Protein AF-W0B9C9-F1 (afdb_monomer_lite)

Structure (mmCIF, N/CA/C/O backbone):
data_AF-W0B9C9-F1
#
_entry.id   AF-W0B9C9-F1
#
loop_
_atom_site.group_PDB
_atom_site.id
_atom_site.type_symbol
_atom_site.label_atom_id
_atom_site.label_alt_id
_atom_site.label_comp_id
_atom_site.label_asym_id
_atom_site.label_entity_id
_atom_site.label_seq_id
_atom_site.pdbx_PDB_ins_code
_atom_site.Cartn_x
_atom_site.Cartn_y
_atom_site.Cartn_z
_atom_site.occupancy
_atom_site.B_iso_or_equiv
_atom_site.auth_seq_id
_atom_site.auth_comp_id
_atom_site.auth_asym_id
_atom_site.auth_atom_id
_atom_site.pdbx_PDB_model_num
ATOM 1 N N . MET A 1 1 ? -3.852 6.215 0.173 1.00 87.94 1 MET A N 1
ATOM 2 C CA . MET A 1 1 ? -3.384 4.865 -0.231 1.00 87.94 1 MET A CA 1
ATOM 3 C C . MET A 1 1 ? -3.583 4.586 -1.715 1.00 87.94 1 MET A C 1
ATOM 5 O O . MET A 1 1 ? -2.590 4.329 -2.370 1.00 87.94 1 MET A O 1
ATOM 9 N N . ILE A 1 2 ? -4.804 4.666 -2.270 1.00 93.25 2 ILE A N 1
ATOM 10 C CA . ILE A 1 2 ? -5.014 4.475 -3.726 1.00 93.25 2 ILE A CA 1
ATOM 11 C C . ILE A 1 2 ? -4.211 5.489 -4.558 1.00 93.25 2 ILE A C 1
ATOM 13 O O . ILE A 1 2 ? -3.627 5.101 -5.560 1.00 93.25 2 ILE A O 1
ATOM 17 N N . SER A 1 3 ? -4.104 6.747 -4.111 1.00 89.75 3 SER A N 1
ATOM 18 C CA . SER A 1 3 ? -3.219 7.737 -4.751 1.00 89.75 3 SER A CA 1
ATOM 19 C C . SER A 1 3 ? -1.762 7.263 -4.791 1.00 89.75 3 SER A C 1
ATOM 21 O O . SER A 1 3 ? -1.200 7.164 -5.867 1.00 89.75 3 SER A O 1
ATOM 23 N N . ASN A 1 4 ? -1.190 6.842 -3.656 1.00 90.12 4 ASN A N 1
ATOM 24 C CA . ASN A 1 4 ? 0.189 6.336 -3.601 1.00 90.12 4 ASN A CA 1
ATOM 25 C C . ASN A 1 4 ? 0.410 5.132 -4.535 1.00 90.12 4 ASN A C 1
ATOM 27 O O . ASN A 1 4 ? 1.468 4.999 -5.140 1.00 90.12 4 ASN A O 1
ATOM 31 N N . ALA A 1 5 ? -0.590 4.254 -4.647 1.00 94.31 5 ALA A N 1
ATOM 32 C CA . ALA A 1 5 ? -0.566 3.142 -5.589 1.00 94.31 5 ALA A CA 1
ATOM 33 C C . ALA A 1 5 ? -0.585 3.636 -7.050 1.00 94.31 5 ALA A C 1
ATOM 35 O O . ALA A 1 5 ? 0.159 3.113 -7.871 1.00 94.31 5 ALA A O 1
ATOM 36 N N . SER A 1 6 ? -1.371 4.670 -7.370 1.00 94.38 6 SER A N 1
ATOM 37 C CA . SER A 1 6 ? -1.353 5.341 -8.680 1.00 94.38 6 SER A CA 1
ATOM 38 C C . SER A 1 6 ? 0.026 5.919 -8.996 1.00 94.38 6 SER A C 1
ATOM 40 O O . SER A 1 6 ? 0.589 5.602 -10.040 1.00 94.38 6 SER A O 1
ATOM 42 N N . ASP A 1 7 ? 0.607 6.674 -8.063 1.00 91.62 7 ASP A N 1
ATOM 43 C CA . ASP A 1 7 ? 1.925 7.298 -8.229 1.00 91.62 7 ASP A CA 1
ATOM 44 C C . ASP A 1 7 ? 3.021 6.243 -8.460 1.00 91.62 7 ASP A C 1
ATOM 46 O O . ASP A 1 7 ? 3.925 6.427 -9.279 1.00 91.62 7 ASP A O 1
ATOM 50 N N . ALA A 1 8 ? 2.925 5.092 -7.783 1.00 95.25 8 ALA A N 1
ATOM 51 C CA . ALA A 1 8 ? 3.839 3.970 -7.975 1.00 95.25 8 ALA A CA 1
ATOM 52 C C . ALA A 1 8 ? 3.727 3.339 -9.376 1.00 95.25 8 ALA A C 1
ATOM 54 O O . ALA A 1 8 ? 4.743 2.918 -9.940 1.00 95.25 8 ALA A O 1
ATOM 55 N N . LEU A 1 9 ? 2.518 3.266 -9.941 1.00 97.81 9 LEU A N 1
ATOM 56 C CA . LEU A 1 9 ? 2.284 2.784 -11.306 1.00 97.81 9 LEU A CA 1
ATOM 57 C C . LEU A 1 9 ? 2.792 3.795 -12.342 1.00 97.81 9 LEU A C 1
ATOM 59 O O . LEU A 1 9 ? 3.449 3.397 -13.303 1.00 97.81 9 LEU A O 1
ATOM 63 N N . ASP A 1 10 ? 2.569 5.092 -12.120 1.00 96.06 10 ASP A N 1
ATOM 64 C CA . ASP A 1 10 ? 3.073 6.159 -12.990 1.00 96.06 10 ASP A CA 1
ATOM 65 C C . ASP A 1 10 ? 4.606 6.208 -13.002 1.00 96.06 10 ASP A C 1
ATOM 67 O O . ASP A 1 10 ? 5.214 6.251 -14.075 1.00 96.06 10 ASP A O 1
ATOM 71 N N . LYS A 1 11 ? 5.249 6.101 -11.831 1.00 95.25 11 LYS A N 1
ATOM 72 C CA . LYS A 1 11 ? 6.715 6.034 -11.717 1.00 95.25 11 LYS A CA 1
ATOM 73 C C . LYS A 1 11 ? 7.284 4.824 -12.457 1.00 95.25 11 LYS A C 1
ATOM 75 O O . LYS A 1 11 ? 8.272 4.967 -13.175 1.00 95.25 11 LYS A O 1
ATOM 80 N N . LEU A 1 12 ? 6.655 3.652 -12.331 1.00 97.75 12 LEU A N 1
ATOM 81 C CA . LEU A 1 12 ? 7.058 2.468 -13.093 1.00 97.75 12 LEU A CA 1
ATOM 82 C C . LEU A 1 12 ? 6.914 2.699 -14.596 1.00 97.75 12 LEU A C 1
ATOM 84 O O . LEU A 1 12 ? 7.864 2.470 -15.339 1.00 97.75 12 LEU A O 1
ATOM 88 N N . ARG A 1 13 ? 5.745 3.172 -15.043 1.00 97.62 13 ARG A N 1
ATOM 89 C CA . ARG A 1 13 ? 5.475 3.425 -16.461 1.00 97.62 13 ARG A CA 1
ATOM 90 C C . ARG A 1 13 ? 6.483 4.402 -17.060 1.00 97.62 13 ARG A C 1
ATOM 92 O O . ARG A 1 13 ? 6.902 4.188 -18.192 1.00 97.62 13 ARG A O 1
ATOM 99 N N . PHE A 1 14 ? 6.864 5.445 -16.323 1.00 97.19 14 PHE A N 1
ATOM 100 C CA . PHE A 1 14 ? 7.866 6.415 -16.762 1.00 97.19 14 PHE A CA 1
ATOM 101 C C . PHE A 1 14 ? 9.256 5.785 -16.903 1.00 97.19 14 PHE A C 1
ATOM 103 O O . PHE A 1 14 ? 9.872 5.905 -17.958 1.00 97.19 14 PHE A O 1
ATOM 110 N N . LEU A 1 15 ? 9.738 5.072 -15.879 1.00 95.62 15 LEU A N 1
ATOM 111 C CA . LEU A 1 15 ? 11.048 4.409 -15.924 1.00 95.62 15 LEU A CA 1
ATOM 112 C C . LEU A 1 15 ? 11.109 3.335 -17.019 1.00 95.62 15 LEU A C 1
ATOM 114 O O . LEU A 1 15 ? 12.129 3.185 -17.691 1.00 95.62 15 LEU A O 1
ATOM 118 N N . ALA A 1 16 ? 9.992 2.652 -17.265 1.00 96.69 16 ALA A N 1
ATOM 119 C CA . ALA A 1 16 ? 9.895 1.632 -18.296 1.00 96.69 16 ALA A CA 1
ATOM 120 C C . ALA A 1 16 ? 9.930 2.177 -19.737 1.00 96.69 16 ALA A C 1
ATOM 122 O O . ALA A 1 16 ? 10.041 1.391 -20.678 1.00 96.69 16 ALA A O 1
ATOM 123 N N . LEU A 1 17 ? 9.867 3.504 -19.930 1.00 96.25 17 LEU A N 1
ATOM 124 C CA . LEU A 1 17 ? 10.158 4.131 -21.226 1.00 96.25 17 LEU A CA 1
ATOM 125 C C . L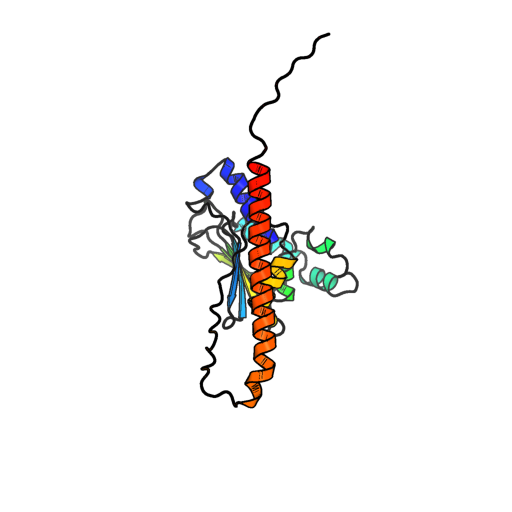EU A 1 17 ? 11.633 3.965 -21.612 1.00 96.25 17 LEU A C 1
ATOM 127 O O . LEU A 1 17 ? 11.939 3.864 -22.797 1.00 96.25 17 LEU A O 1
ATOM 131 N N . ALA A 1 18 ? 12.529 3.942 -20.620 1.00 96.56 18 ALA A N 1
ATOM 132 C CA . ALA A 1 18 ? 13.958 3.718 -20.812 1.00 96.56 18 ALA A CA 1
ATOM 133 C C . ALA A 1 18 ? 14.332 2.233 -20.677 1.00 96.56 18 ALA A C 1
ATOM 135 O O . ALA A 1 18 ? 15.183 1.753 -21.420 1.00 96.56 18 ALA A O 1
ATOM 136 N N . ASP A 1 19 ? 13.680 1.506 -19.765 1.00 96.56 19 ASP A N 1
ATOM 137 C CA . ASP A 1 19 ? 13.918 0.078 -19.540 1.00 96.56 19 ASP A CA 1
ATOM 138 C C . ASP A 1 19 ? 12.607 -0.715 -19.433 1.00 96.56 19 ASP A C 1
ATOM 140 O O . ASP A 1 19 ? 12.028 -0.895 -18.358 1.00 96.56 19 ASP A O 1
ATOM 144 N N . SER A 1 20 ? 12.143 -1.242 -20.568 1.00 96.44 20 SER A N 1
ATOM 145 C CA . SER A 1 20 ? 10.933 -2.073 -20.614 1.00 96.44 20 SER A CA 1
ATOM 146 C C . SER A 1 20 ? 11.033 -3.371 -19.794 1.00 96.44 20 SER A C 1
ATOM 148 O O . SER A 1 20 ? 9.998 -3.953 -19.456 1.00 96.44 20 SER A O 1
ATOM 150 N N . GLY A 1 21 ? 12.248 -3.806 -19.425 1.00 96.94 21 GLY A N 1
ATOM 151 C CA . GLY A 1 21 ? 12.488 -4.979 -18.585 1.00 96.94 21 GLY A CA 1
ATOM 152 C C . GLY A 1 21 ? 11.868 -4.855 -17.192 1.00 96.94 21 GLY A C 1
ATOM 153 O O . GLY A 1 21 ? 11.469 -5.862 -16.608 1.00 96.94 21 GLY A O 1
ATOM 154 N N . LEU A 1 22 ? 11.658 -3.626 -16.708 1.00 97.19 22 LEU A N 1
ATOM 155 C CA . LEU A 1 22 ? 11.009 -3.343 -15.423 1.00 97.19 22 LEU A CA 1
ATOM 156 C C . LEU A 1 22 ? 9.549 -3.820 -15.345 1.00 97.19 22 LEU A C 1
ATOM 158 O O . LEU A 1 22 ? 9.015 -3.987 -14.248 1.00 97.19 22 LEU A O 1
ATOM 162 N N . TYR A 1 23 ? 8.889 -4.077 -16.480 1.00 97.38 23 TYR A N 1
ATOM 163 C CA . TYR A 1 23 ? 7.567 -4.707 -16.470 1.00 97.38 23 TYR A CA 1
ATOM 164 C C . TYR A 1 23 ? 7.610 -6.182 -16.073 1.00 97.38 23 TYR A C 1
ATOM 166 O O . TYR A 1 23 ? 6.568 -6.721 -15.721 1.00 97.38 23 TYR A O 1
ATOM 174 N N . GLU A 1 24 ? 8.758 -6.861 -16.130 1.00 95.75 24 GLU A N 1
ATOM 175 C CA . GLU A 1 24 ? 8.895 -8.268 -15.721 1.00 95.75 24 GLU A CA 1
ATOM 176 C C . GLU A 1 24 ? 7.801 -9.194 -16.312 1.00 95.75 24 GLU A C 1
ATOM 178 O O . GLU A 1 24 ? 7.292 -10.098 -15.652 1.00 95.75 24 GLU A O 1
ATOM 183 N N . GLY A 1 25 ? 7.376 -8.926 -17.553 1.00 94.06 25 GLY A N 1
ATOM 184 C CA . GLY A 1 25 ? 6.320 -9.678 -18.244 1.00 94.06 25 GLY A CA 1
ATOM 185 C C . GLY A 1 25 ? 4.871 -9.352 -17.843 1.00 94.06 25 GLY A C 1
ATOM 186 O O . GLY A 1 25 ? 3.951 -9.908 -18.438 1.00 94.06 25 GLY A O 1
ATOM 187 N N . ASP A 1 26 ? 4.637 -8.443 -16.893 1.00 95.56 26 ASP A N 1
ATOM 188 C CA . ASP A 1 26 ? 3.305 -7.973 -16.492 1.00 95.56 26 ASP A CA 1
ATOM 189 C C . ASP A 1 26 ? 3.168 -6.467 -16.750 1.00 95.56 26 ASP A C 1
ATOM 191 O O . ASP A 1 26 ? 3.553 -5.649 -15.920 1.00 95.56 26 ASP A O 1
ATOM 195 N N . SER A 1 27 ? 2.616 -6.089 -17.902 1.00 95.00 27 SER A N 1
ATOM 196 C CA . SER A 1 27 ? 2.336 -4.692 -18.269 1.00 95.00 27 SER A CA 1
ATOM 197 C C . SER A 1 27 ? 0.902 -4.242 -17.947 1.00 95.00 27 SER A C 1
ATOM 199 O O . SER A 1 27 ? 0.561 -3.081 -18.179 1.00 95.00 27 SER A O 1
ATOM 201 N N . ASP A 1 28 ? 0.065 -5.123 -17.382 1.00 96.56 28 ASP A N 1
ATOM 202 C CA . ASP A 1 28 ? -1.319 -4.824 -16.985 1.00 96.56 28 ASP A CA 1
ATOM 203 C C . ASP A 1 28 ? -1.340 -4.133 -15.613 1.00 96.56 28 ASP A C 1
ATOM 205 O O . ASP A 1 28 ? -1.676 -4.716 -14.575 1.00 96.56 28 ASP A O 1
ATOM 209 N N . LEU A 1 29 ? -0.900 -2.873 -15.612 1.00 97.94 29 LEU A N 1
ATOM 210 C CA . LEU A 1 29 ? -0.801 -2.024 -14.429 1.00 97.94 29 LEU A CA 1
ATOM 211 C C . LEU A 1 29 ? -2.176 -1.751 -13.811 1.00 97.94 29 LEU A C 1
ATOM 213 O O . LEU A 1 29 ? -3.094 -1.276 -14.481 1.00 97.94 29 LEU A O 1
ATOM 217 N N . LYS A 1 30 ? -2.314 -2.036 -12.514 1.00 98.19 30 LYS A N 1
ATOM 218 C CA . LYS A 1 30 ? -3.578 -1.922 -11.781 1.00 98.19 30 LYS A CA 1
ATOM 219 C C . LYS A 1 30 ? -3.386 -1.816 -10.277 1.00 98.19 30 LYS A C 1
ATOM 221 O O . LYS A 1 30 ? -2.372 -2.216 -9.708 1.00 98.19 30 LYS A O 1
ATOM 226 N N . ILE A 1 31 ? -4.447 -1.359 -9.626 1.00 98.38 31 ILE A N 1
ATOM 227 C CA . ILE A 1 31 ? -4.588 -1.325 -8.175 1.00 98.38 31 ILE A CA 1
ATOM 228 C C . ILE A 1 31 ? -5.663 -2.342 -7.800 1.00 98.38 31 ILE A C 1
ATOM 230 O O . ILE A 1 31 ? -6.782 -2.293 -8.299 1.00 98.38 31 ILE A O 1
ATOM 234 N N . THR A 1 32 ? -5.348 -3.276 -6.916 1.00 98.12 32 THR A N 1
ATOM 235 C CA . THR A 1 32 ? -6.283 -4.284 -6.412 1.00 98.12 32 THR A CA 1
ATOM 236 C C . THR A 1 32 ? -6.631 -3.978 -4.963 1.00 98.12 32 THR A C 1
ATOM 238 O O . THR A 1 32 ? -5.740 -3.805 -4.136 1.00 98.12 32 THR A O 1
ATOM 241 N N . VAL A 1 33 ? -7.923 -3.929 -4.643 1.00 97.69 33 VAL A N 1
ATOM 242 C CA . VAL A 1 33 ? -8.423 -3.759 -3.275 1.00 97.69 33 VAL A CA 1
ATOM 243 C C . VAL A 1 33 ? -9.221 -4.992 -2.866 1.00 97.69 33 VAL A C 1
ATOM 245 O O . VAL A 1 33 ? -10.159 -5.421 -3.544 1.00 97.69 33 VAL A O 1
ATOM 248 N N . GLU A 1 34 ? -8.849 -5.564 -1.730 1.00 96.31 34 GLU A N 1
ATOM 249 C CA . GLU A 1 34 ? -9.462 -6.751 -1.148 1.00 96.31 34 GLU A CA 1
ATOM 250 C C . GLU A 1 34 ? -9.740 -6.535 0.336 1.00 96.31 34 GLU A C 1
ATOM 252 O O . GLU A 1 34 ? -9.126 -5.692 0.983 1.00 96.31 34 GLU A O 1
ATOM 257 N N . PHE A 1 35 ? -10.656 -7.320 0.891 1.00 96.50 35 PHE A N 1
ATOM 258 C CA . PHE A 1 35 ? -10.874 -7.373 2.330 1.00 96.50 35 PHE A CA 1
ATOM 259 C C . PHE A 1 35 ? -11.102 -8.815 2.777 1.00 96.50 35 PHE A C 1
ATOM 261 O O . PHE A 1 35 ? -11.585 -9.655 2.011 1.00 96.50 35 PHE A O 1
ATOM 268 N N . ASN A 1 36 ? -10.767 -9.104 4.030 1.00 95.75 36 ASN A N 1
ATOM 269 C CA . ASN A 1 36 ? -10.951 -10.404 4.650 1.00 95.75 36 ASN A CA 1
ATOM 270 C C . ASN A 1 36 ? -11.646 -10.236 6.000 1.00 95.75 36 ASN A C 1
ATOM 272 O O . ASN A 1 36 ? -11.048 -9.769 6.963 1.00 95.75 36 ASN A O 1
ATOM 276 N N . GLN A 1 37 ? -12.901 -10.678 6.079 1.00 94.44 37 GLN A N 1
ATOM 277 C CA . GLN A 1 37 ? -13.696 -10.591 7.307 1.00 94.44 37 GLN A CA 1
ATOM 278 C C . GLN A 1 37 ? -13.130 -11.431 8.457 1.00 94.44 37 GLN A C 1
ATOM 280 O O . GLN A 1 37 ? -13.226 -11.030 9.608 1.00 94.44 37 GLN A O 1
ATOM 285 N N . LYS A 1 38 ? -12.521 -12.588 8.165 1.00 94.38 38 LYS A N 1
ATOM 286 C CA . LYS A 1 38 ? -11.973 -13.471 9.206 1.00 94.38 38 LYS A CA 1
ATOM 287 C C . LYS A 1 38 ? -10.702 -12.903 9.820 1.00 94.38 38 LYS A C 1
ATOM 289 O O . LYS A 1 38 ? -10.520 -12.989 11.025 1.00 94.38 38 LYS A O 1
ATOM 294 N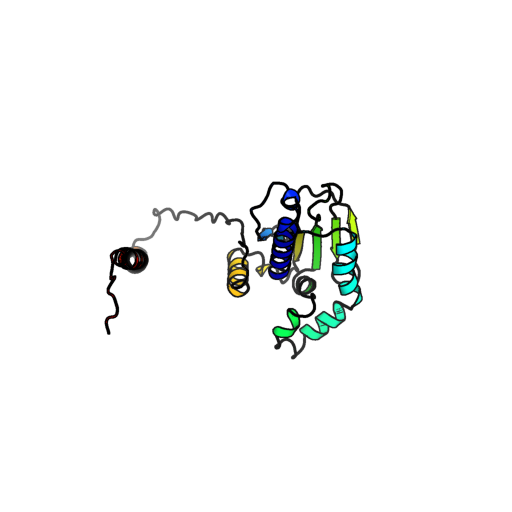 N . LEU A 1 39 ? -9.830 -12.358 8.975 1.00 96.56 39 LEU A N 1
ATOM 295 C CA . LEU A 1 39 ? -8.572 -11.748 9.406 1.00 96.56 39 LEU A CA 1
ATOM 296 C C . LEU A 1 39 ? -8.743 -10.283 9.823 1.00 96.56 39 LEU A C 1
ATOM 298 O O . LEU A 1 39 ? -7.798 -9.700 10.333 1.00 96.56 39 LEU A O 1
ATOM 302 N N . LYS A 1 40 ? -9.930 -9.702 9.606 1.00 97.56 40 LYS A N 1
ATOM 303 C CA . LYS A 1 40 ? -10.236 -8.282 9.823 1.00 97.56 40 LYS A CA 1
ATOM 304 C C . LYS A 1 40 ? -9.269 -7.354 9.094 1.00 97.56 40 LYS A C 1
ATOM 306 O O . LYS A 1 40 ? -8.803 -6.359 9.640 1.00 97.56 40 LYS A O 1
ATOM 311 N N . THR A 1 41 ? -8.962 -7.695 7.844 1.00 98.00 41 THR A N 1
ATOM 312 C CA . THR A 1 41 ? -8.004 -6.934 7.044 1.00 98.00 41 THR A CA 1
ATOM 313 C C . THR A 1 41 ? -8.615 -6.308 5.807 1.00 98.00 41 THR A C 1
ATOM 315 O O . THR A 1 41 ? -9.506 -6.876 5.173 1.00 98.00 41 THR A O 1
ATOM 318 N N . ILE A 1 42 ? -8.068 -5.158 5.425 1.00 97.81 42 ILE A N 1
ATOM 319 C CA . ILE A 1 42 ? -8.175 -4.604 4.074 1.00 97.81 42 ILE A CA 1
ATOM 320 C C . ILE A 1 42 ? -6.787 -4.630 3.457 1.00 97.81 42 ILE A C 1
ATOM 322 O O . ILE A 1 42 ? -5.800 -4.293 4.104 1.00 97.81 42 ILE A O 1
ATOM 326 N N . THR A 1 43 ? -6.699 -5.038 2.201 1.00 97.94 43 THR A N 1
ATOM 327 C CA . THR A 1 43 ? -5.442 -5.134 1.470 1.00 97.94 43 THR A CA 1
ATOM 328 C C . THR A 1 43 ? -5.536 -4.330 0.186 1.00 97.94 43 THR A C 1
ATOM 330 O O . THR A 1 43 ? -6.423 -4.562 -0.632 1.00 97.94 43 THR A O 1
ATOM 333 N N . ILE A 1 44 ? -4.607 -3.397 0.007 1.00 97.75 44 ILE A N 1
ATOM 334 C CA . ILE A 1 44 ? -4.423 -2.625 -1.220 1.00 97.75 44 ILE A CA 1
ATOM 335 C C . ILE A 1 44 ? -3.114 -3.099 -1.839 1.00 97.75 44 ILE A C 1
ATOM 337 O O . ILE A 1 44 ? -2.084 -3.088 -1.175 1.00 97.75 44 ILE A O 1
ATOM 341 N N . THR A 1 45 ? -3.153 -3.571 -3.079 1.00 98.44 45 THR A N 1
ATOM 342 C CA . THR A 1 45 ? -1.975 -4.060 -3.803 1.00 98.44 45 THR A CA 1
ATOM 343 C C . THR A 1 45 ? -1.860 -3.357 -5.144 1.00 98.44 45 THR A C 1
ATOM 345 O O . THR A 1 45 ? -2.809 -3.379 -5.920 1.00 98.44 45 THR A O 1
ATOM 348 N N . ASP A 1 46 ? -0.704 -2.784 -5.440 1.00 98.44 46 ASP A N 1
ATOM 349 C CA . ASP A 1 46 ? -0.326 -2.333 -6.777 1.00 98.44 46 ASP A CA 1
ATOM 350 C C . ASP A 1 46 ? 0.777 -3.229 -7.350 1.00 98.44 46 ASP A C 1
ATOM 352 O O . ASP A 1 46 ? 1.553 -3.841 -6.613 1.00 98.44 46 ASP A O 1
ATOM 356 N N . ASN A 1 47 ? 0.844 -3.311 -8.676 1.00 98.50 47 ASN A N 1
ATOM 357 C CA . ASN A 1 47 ? 1.978 -3.875 -9.413 1.00 98.50 47 ASN A CA 1
ATOM 358 C C . ASN A 1 47 ? 2.859 -2.756 -10.004 1.00 98.50 47 ASN A C 1
ATOM 360 O O . ASN A 1 47 ? 3.330 -2.854 -11.140 1.00 98.50 47 ASN A O 1
ATOM 364 N N . GLY A 1 48 ? 3.045 -1.670 -9.246 1.00 98.19 48 GLY A N 1
ATOM 365 C CA . GLY A 1 48 ? 3.874 -0.528 -9.614 1.00 98.19 48 GLY A CA 1
ATOM 366 C C . GLY A 1 48 ? 5.356 -0.753 -9.338 1.00 98.19 48 GLY A C 1
ATOM 367 O O . GLY A 1 48 ? 5.845 -1.884 -9.304 1.00 98.19 48 GLY A O 1
ATOM 368 N N . ILE A 1 49 ? 6.082 0.350 -9.157 1.00 98.06 49 ILE A N 1
ATOM 369 C CA . ILE A 1 49 ? 7.544 0.343 -9.021 1.00 98.06 49 ILE A CA 1
ATOM 370 C C . ILE A 1 49 ? 8.032 -0.371 -7.757 1.00 98.06 49 ILE A C 1
ATOM 372 O O . ILE A 1 49 ? 9.133 -0.904 -7.774 1.00 98.06 49 ILE A O 1
ATOM 376 N N . GLY A 1 50 ? 7.227 -0.418 -6.690 1.00 97.62 50 GLY A N 1
ATOM 377 C CA . GLY A 1 50 ? 7.623 -0.985 -5.398 1.00 97.62 50 GLY A CA 1
ATOM 378 C C . GLY A 1 50 ? 8.686 -0.160 -4.661 1.00 97.62 50 GLY A C 1
ATOM 379 O O . GLY A 1 50 ? 8.982 0.973 -5.037 1.00 97.62 50 GLY A O 1
ATOM 380 N N . LEU A 1 51 ? 9.237 -0.733 -3.593 1.00 96.62 51 LEU A N 1
ATOM 381 C CA . LEU A 1 51 ? 10.260 -0.126 -2.739 1.00 96.62 51 LEU A CA 1
ATOM 382 C C . LEU A 1 51 ? 11.427 -1.096 -2.546 1.00 96.62 51 LEU A C 1
ATOM 384 O O . LEU A 1 51 ? 11.204 -2.298 -2.363 1.00 96.62 51 LEU A O 1
ATOM 388 N N . SER A 1 52 ? 12.656 -0.576 -2.567 1.00 96.69 52 SER A N 1
ATOM 389 C CA . SER A 1 52 ? 13.804 -1.272 -1.976 1.00 96.69 52 SER A CA 1
ATOM 390 C C . SER A 1 52 ? 13.767 -1.161 -0.447 1.00 96.69 52 SER A C 1
ATOM 392 O O . SER A 1 52 ? 12.924 -0.461 0.126 1.00 96.69 52 SER A O 1
ATOM 394 N N . ARG A 1 53 ? 14.695 -1.836 0.237 1.00 95.44 53 ARG A N 1
ATOM 395 C CA . ARG A 1 53 ? 14.841 -1.721 1.693 1.00 95.44 53 ARG A CA 1
ATOM 396 C C . ARG A 1 53 ? 15.166 -0.289 2.117 1.00 95.44 53 ARG A C 1
ATOM 398 O O . ARG A 1 53 ? 14.570 0.215 3.064 1.00 95.44 53 ARG A O 1
ATOM 405 N N . GLU A 1 54 ? 16.073 0.360 1.402 1.00 93.38 54 GLU A N 1
ATOM 406 C CA . GLU A 1 54 ? 16.531 1.727 1.654 1.00 93.38 54 GLU A CA 1
ATOM 407 C C . GLU A 1 54 ? 15.382 2.711 1.435 1.00 93.38 54 GLU A C 1
ATOM 409 O O . GLU A 1 54 ? 15.070 3.488 2.334 1.00 93.38 54 GLU A O 1
ATOM 414 N N . GLU A 1 55 ? 14.675 2.596 0.303 1.00 91.69 55 GLU A N 1
ATOM 415 C CA . GLU A 1 55 ? 13.499 3.424 0.015 1.00 91.69 55 GLU A CA 1
ATOM 416 C C . GLU A 1 55 ? 12.393 3.216 1.061 1.00 91.69 55 GLU A C 1
ATOM 418 O O . GLU A 1 55 ? 11.697 4.162 1.418 1.00 91.69 55 GLU A O 1
ATOM 423 N N . ALA A 1 56 ? 12.206 1.997 1.577 1.00 91.44 56 ALA A N 1
ATOM 424 C CA . ALA A 1 56 ? 11.233 1.736 2.634 1.00 91.44 56 ALA A CA 1
ATOM 425 C C . ALA A 1 56 ? 11.646 2.374 3.972 1.00 91.44 56 ALA A C 1
ATOM 427 O O . ALA A 1 56 ? 10.807 2.974 4.640 1.00 91.44 56 ALA A O 1
ATOM 428 N N . ILE A 1 57 ? 12.924 2.293 4.356 1.00 87.88 57 ILE A N 1
ATOM 429 C CA . ILE A 1 57 ? 13.443 2.942 5.571 1.00 87.88 57 ILE A CA 1
ATOM 430 C C . ILE A 1 57 ? 13.310 4.463 5.466 1.00 87.88 57 ILE A C 1
ATOM 432 O O . ILE A 1 57 ? 12.855 5.103 6.411 1.00 87.88 57 ILE A O 1
ATOM 436 N N . GLU A 1 58 ? 13.671 5.038 4.323 1.00 84.50 58 GLU A N 1
ATOM 437 C CA . GLU A 1 58 ? 13.616 6.479 4.097 1.00 84.50 58 GLU A CA 1
ATOM 438 C C . GLU A 1 58 ? 12.169 6.985 4.063 1.00 84.50 58 GLU A C 1
ATOM 440 O O . GLU A 1 58 ? 11.809 7.879 4.832 1.00 84.50 58 GLU A O 1
ATOM 445 N N . ASN A 1 59 ? 11.317 6.369 3.239 1.00 83.12 59 ASN A N 1
ATOM 446 C CA . ASN A 1 59 ? 9.963 6.862 2.990 1.00 83.12 59 ASN A CA 1
ATOM 447 C C . ASN A 1 59 ? 8.989 6.523 4.122 1.00 83.12 59 ASN A C 1
ATOM 449 O O . ASN A 1 59 ? 8.127 7.334 4.449 1.00 83.12 59 ASN A O 1
ATOM 453 N N . LEU A 1 60 ? 9.096 5.331 4.721 1.00 83.50 60 LEU A N 1
ATOM 454 C CA . LEU A 1 60 ? 8.196 4.905 5.799 1.00 83.50 60 LEU A CA 1
ATOM 455 C C . LEU A 1 60 ? 8.769 5.243 7.181 1.00 83.50 60 LEU A C 1
ATOM 457 O O . LEU A 1 60 ? 8.010 5.521 8.104 1.00 83.50 60 LEU A O 1
ATOM 461 N N . GLY A 1 61 ? 10.095 5.252 7.346 1.00 73.25 61 GLY A N 1
ATOM 462 C CA . GLY A 1 61 ? 10.738 5.483 8.641 1.00 73.25 61 GLY A CA 1
ATOM 463 C C . GLY A 1 61 ? 10.926 6.954 9.016 1.00 73.25 61 GLY A C 1
ATOM 464 O O . GLY A 1 61 ? 10.782 7.299 10.189 1.00 73.25 61 GLY A O 1
ATOM 465 N N . THR A 1 62 ? 11.202 7.847 8.059 1.00 64.94 62 THR A N 1
ATOM 466 C CA . THR A 1 62 ? 11.361 9.290 8.348 1.00 64.94 62 THR A CA 1
ATOM 467 C C . THR A 1 62 ? 10.053 9.908 8.835 1.00 64.94 62 THR A C 1
ATOM 469 O O . THR A 1 62 ? 10.044 10.687 9.785 1.00 64.94 62 THR A O 1
ATOM 472 N N . ILE A 1 63 ? 8.933 9.490 8.247 1.00 60.31 63 ILE A N 1
ATOM 473 C CA . ILE A 1 63 ? 7.602 9.967 8.631 1.00 60.31 63 ILE A CA 1
ATOM 474 C C . ILE A 1 63 ? 7.183 9.391 10.003 1.00 60.31 63 ILE A C 1
ATOM 476 O O . ILE A 1 63 ? 6.517 10.077 10.774 1.00 60.31 63 ILE A O 1
ATOM 480 N N . ALA A 1 64 ? 7.645 8.184 10.374 1.00 56.22 64 ALA A N 1
ATOM 481 C CA . ALA A 1 64 ? 7.472 7.647 11.732 1.00 56.22 64 ALA A CA 1
ATOM 482 C C . ALA A 1 64 ? 8.165 8.529 12.785 1.00 56.22 64 ALA A C 1
ATOM 484 O O . ALA A 1 64 ? 7.616 8.766 13.863 1.00 56.22 64 ALA A O 1
ATOM 485 N N . LYS A 1 65 ? 9.362 9.039 12.453 1.00 55.44 65 LYS A N 1
ATOM 486 C CA . LYS A 1 65 ? 10.166 9.902 13.330 1.00 55.44 65 LYS A CA 1
ATOM 487 C C . LYS A 1 65 ? 9.596 11.312 13.478 1.00 55.44 65 LYS A C 1
ATOM 489 O O . LYS A 1 65 ? 9.749 11.891 14.547 1.00 55.44 65 LYS A O 1
ATOM 494 N N . SER A 1 66 ? 8.915 11.852 12.464 1.00 54.78 66 SER A N 1
ATOM 495 C CA . SER A 1 66 ? 8.280 13.179 12.534 1.00 54.78 66 SER A CA 1
ATOM 496 C C . SER A 1 66 ? 6.937 13.195 13.285 1.00 54.78 66 SER A C 1
ATOM 498 O O . SER A 1 66 ? 6.179 14.148 13.158 1.00 54.78 66 SER A O 1
ATOM 500 N N . GLY A 1 67 ? 6.628 12.151 14.065 1.00 54.09 67 GLY A N 1
ATOM 501 C CA . GLY A 1 67 ? 5.546 12.166 15.046 1.00 54.09 67 GLY A CA 1
ATOM 502 C C . GLY A 1 67 ? 4.157 11.887 14.470 1.00 54.09 67 GLY A C 1
ATOM 503 O O . GLY A 1 67 ? 3.307 12.772 14.415 1.00 54.09 67 GLY A O 1
ATOM 504 N N . THR A 1 68 ? 3.852 10.620 14.173 1.00 59.78 68 THR A N 1
ATOM 505 C CA . THR A 1 68 ? 2.476 10.147 13.895 1.00 59.78 68 THR A CA 1
ATOM 506 C C . THR A 1 68 ? 1.466 10.639 14.937 1.00 59.78 68 THR A C 1
ATOM 508 O O . THR A 1 68 ? 0.337 10.983 14.602 1.00 59.78 68 THR A O 1
ATOM 511 N N . LYS A 1 69 ? 1.876 10.709 16.208 1.00 59.72 69 LYS A N 1
ATOM 512 C CA . LYS A 1 69 ? 1.047 11.175 17.327 1.00 59.72 69 LYS A CA 1
ATOM 513 C C . LYS A 1 69 ? 0.734 12.675 17.259 1.00 59.72 69 LYS A C 1
ATOM 515 O O . LYS A 1 69 ? -0.391 13.066 17.555 1.00 59.72 69 LYS A O 1
ATOM 520 N N . GLU A 1 70 ? 1.703 13.493 16.858 1.00 60.34 70 GLU A N 1
ATOM 521 C CA . GLU A 1 70 ? 1.527 14.936 16.650 1.00 60.34 70 GLU A CA 1
ATOM 522 C C . GLU A 1 70 ? 0.650 15.198 15.418 1.00 60.34 70 GLU A C 1
ATOM 524 O O . GLU A 1 70 ? -0.281 15.994 15.454 1.00 60.34 70 GLU A O 1
ATOM 529 N N . PHE A 1 71 ? 0.831 14.422 14.352 1.00 62.31 71 PHE A N 1
ATOM 530 C CA . PHE A 1 71 ? -0.052 14.476 13.189 1.00 62.31 71 PHE A CA 1
ATOM 531 C C . PHE A 1 71 ? -1.503 14.070 13.510 1.00 62.31 71 PHE A C 1
ATOM 533 O O . PHE A 1 71 ? -2.444 14.770 13.132 1.00 62.31 71 PHE A O 1
ATOM 540 N N . LEU A 1 72 ? -1.708 12.959 14.229 1.00 62.62 72 LEU A N 1
ATOM 541 C CA . LEU A 1 72 ? -3.045 12.509 14.631 1.00 62.62 72 LEU A CA 1
ATOM 542 C C . LEU A 1 72 ? -3.740 13.533 15.538 1.00 62.62 72 LEU A C 1
ATOM 544 O O . LEU A 1 72 ? -4.940 13.757 15.370 1.00 62.62 72 LEU A O 1
ATOM 548 N N . SER A 1 73 ? -3.005 14.200 16.437 1.00 62.41 73 SER A N 1
ATOM 549 C CA . SER A 1 73 ? -3.577 15.241 17.300 1.00 62.41 73 SER A CA 1
ATOM 550 C C . SER A 1 73 ? -4.069 16.455 16.498 1.00 62.41 73 SER A C 1
ATOM 552 O O . SER A 1 73 ? -5.129 17.005 16.809 1.00 62.41 73 SER A O 1
ATOM 554 N N . HIS A 1 74 ? -3.378 16.816 15.409 1.00 58.91 74 HIS A N 1
ATOM 555 C CA . HIS A 1 74 ? -3.798 17.879 14.491 1.00 58.91 74 HIS A CA 1
ATOM 556 C C . HIS A 1 74 ? -5.047 17.531 13.666 1.00 58.91 74 HIS A C 1
ATOM 558 O O . HIS A 1 74 ? -5.802 18.436 13.303 1.00 58.91 74 HIS A O 1
ATOM 564 N N . ILE A 1 75 ? -5.300 16.244 13.403 1.00 58.59 75 ILE A N 1
ATOM 565 C CA . ILE A 1 75 ? -6.489 15.773 12.672 1.00 58.59 75 ILE A CA 1
ATOM 566 C C . ILE A 1 75 ? -7.708 15.615 13.588 1.00 58.59 75 ILE A C 1
ATOM 568 O O . ILE A 1 75 ? -8.833 15.795 13.135 1.00 58.59 75 ILE A O 1
ATOM 572 N N . SER A 1 76 ? -7.524 15.315 14.874 1.00 56.69 76 SER A N 1
ATOM 573 C CA . SER A 1 76 ? -8.636 15.114 15.817 1.00 56.69 76 SER A CA 1
ATOM 574 C C . SER A 1 76 ? -9.317 16.400 16.326 1.00 56.69 76 SER A C 1
ATOM 576 O O . SER A 1 76 ? -10.223 16.315 17.150 1.00 56.69 76 SER A O 1
ATOM 578 N N . GLY A 1 77 ? -8.905 17.589 15.864 1.00 57.78 77 GLY A N 1
ATOM 579 C CA . GLY A 1 77 ? -9.443 18.888 16.302 1.00 57.78 77 GLY A CA 1
ATOM 580 C C . GLY A 1 77 ? -10.349 19.598 15.283 1.00 57.78 77 GLY A C 1
ATOM 581 O O . GLY A 1 77 ? -10.577 19.121 14.173 1.00 57.78 77 GLY A O 1
ATOM 582 N N . GLU A 1 78 ? -10.816 20.809 15.619 1.00 53.31 78 GLU A N 1
ATOM 583 C CA . GLU A 1 78 ? -11.671 21.652 14.750 1.00 53.31 78 GLU A CA 1
ATOM 584 C C . GLU A 1 78 ? -11.050 21.986 13.372 1.00 53.31 78 GLU A C 1
ATOM 586 O O . GLU A 1 78 ? -11.763 22.374 12.444 1.00 53.31 78 GLU A O 1
ATOM 591 N N . LYS A 1 79 ? -9.734 21.775 13.213 1.00 48.03 79 LYS A N 1
ATOM 592 C CA . LYS A 1 79 ? -8.958 21.972 11.976 1.00 48.03 79 LYS A CA 1
ATOM 593 C C . LYS A 1 79 ? -9.071 20.830 10.953 1.00 48.03 79 LYS A C 1
ATOM 595 O O . LYS A 1 79 ? -8.556 20.968 9.849 1.00 48.03 79 LYS A O 1
ATOM 600 N N . ALA A 1 80 ? -9.797 19.746 11.246 1.00 51.62 80 ALA A N 1
ATOM 601 C CA . ALA A 1 80 ? -10.017 18.638 10.302 1.00 51.62 80 ALA A CA 1
ATOM 602 C C . ALA A 1 80 ? -10.809 19.025 9.031 1.00 51.62 80 ALA A C 1
ATOM 604 O O . ALA A 1 80 ? -10.970 18.212 8.119 1.00 51.62 80 ALA A O 1
ATOM 605 N N . LYS A 1 81 ? -11.349 20.251 8.975 1.00 51.94 81 LYS A N 1
ATOM 606 C CA . LYS A 1 81 ? -12.192 20.740 7.875 1.00 51.94 81 LYS A CA 1
ATOM 607 C C . LYS A 1 81 ? -11.407 21.103 6.610 1.00 51.94 81 LYS A C 1
ATOM 609 O O . LYS A 1 81 ? -11.994 21.080 5.529 1.00 51.94 81 LYS A O 1
ATOM 614 N N . ASP A 1 82 ? -10.099 21.336 6.707 1.00 47.59 82 ASP A N 1
ATOM 615 C CA . ASP A 1 82 ? -9.255 21.580 5.536 1.00 47.59 82 ASP A CA 1
ATOM 616 C C . ASP A 1 82 ? -8.728 20.266 4.949 1.00 47.59 82 ASP A C 1
ATOM 618 O O . ASP A 1 82 ? -7.595 19.840 5.165 1.00 47.59 82 ASP A O 1
ATOM 622 N N . SER A 1 83 ? -9.577 19.633 4.134 1.00 48.53 83 SER A N 1
ATOM 623 C CA . SER A 1 83 ? -9.260 18.433 3.336 1.00 48.53 83 SER A CA 1
ATOM 624 C C . SER A 1 83 ? -7.994 18.551 2.465 1.00 48.53 83 SER A C 1
ATOM 626 O O . SER A 1 83 ? -7.442 17.534 2.045 1.00 48.53 83 SER A O 1
ATOM 628 N N . HIS A 1 84 ? -7.509 19.773 2.222 1.00 44.09 84 HIS A N 1
ATOM 629 C CA . HIS A 1 84 ? -6.301 20.060 1.446 1.00 44.09 84 HIS A CA 1
ATOM 630 C C . HIS A 1 84 ? -4.989 19.725 2.173 1.00 44.09 84 HIS A C 1
ATOM 632 O O . HIS A 1 84 ? -3.982 19.474 1.511 1.00 44.09 84 HIS A O 1
ATOM 638 N N . LEU A 1 85 ? -4.984 19.654 3.510 1.00 40.81 85 LEU A N 1
ATOM 639 C CA . LEU A 1 85 ? -3.763 19.387 4.281 1.00 40.81 85 LEU A CA 1
ATOM 640 C C . LEU A 1 85 ? -3.311 17.918 4.221 1.00 40.81 85 LEU A C 1
ATOM 642 O O . LEU A 1 85 ? -2.168 17.625 4.530 1.00 40.81 85 LEU A O 1
ATOM 646 N N . ILE A 1 86 ? -4.154 16.974 3.795 1.00 48.59 86 ILE A N 1
ATOM 647 C CA . ILE A 1 86 ? -3.816 15.535 3.821 1.00 48.59 86 ILE A CA 1
ATOM 648 C C . ILE A 1 86 ? -3.012 15.106 2.575 1.00 48.59 86 ILE A C 1
ATOM 650 O O . ILE A 1 86 ? -2.257 14.134 2.625 1.00 48.59 86 ILE A O 1
ATOM 654 N N . GLY A 1 87 ? -3.144 15.836 1.461 1.00 45.16 87 GLY A N 1
ATOM 655 C CA . GLY A 1 87 ? -2.540 15.479 0.171 1.00 45.16 87 GLY A CA 1
ATOM 656 C C . GLY A 1 87 ? -1.116 15.993 -0.061 1.00 45.16 87 GLY A C 1
ATOM 657 O O . GLY A 1 87 ? -0.422 15.449 -0.913 1.00 45.16 87 GLY A O 1
ATOM 658 N N . GLN A 1 88 ? -0.663 17.011 0.680 1.00 42.19 88 GLN A N 1
ATOM 659 C CA . GLN A 1 88 ? 0.587 17.725 0.371 1.00 42.19 88 GLN A CA 1
ATOM 660 C C . GLN A 1 88 ? 1.830 17.222 1.124 1.00 42.19 88 GLN A C 1
ATOM 662 O O . GLN A 1 88 ? 2.941 17.480 0.674 1.00 42.19 88 GLN A O 1
ATOM 667 N N . PHE A 1 89 ? 1.683 16.480 2.227 1.00 45.97 89 PHE A N 1
ATOM 668 C CA . PHE A 1 89 ? 2.829 16.116 3.083 1.00 45.97 89 PHE A CA 1
ATOM 669 C C . PHE A 1 89 ? 3.343 14.678 2.908 1.00 45.97 89 PHE A C 1
ATOM 671 O O . PHE A 1 89 ? 4.125 14.212 3.728 1.00 45.97 89 PHE A O 1
ATOM 678 N N . GLY A 1 90 ? 2.869 13.906 1.922 1.00 49.09 90 GLY A N 1
ATOM 679 C CA . GLY A 1 90 ? 3.243 12.481 1.812 1.00 49.09 90 GLY A CA 1
ATOM 680 C C . GLY A 1 90 ? 2.740 11.594 2.974 1.00 49.09 90 GLY A C 1
ATOM 681 O O . GLY A 1 90 ? 2.955 10.386 2.983 1.00 49.09 90 GLY A O 1
ATOM 682 N N . VAL A 1 91 ? 1.987 12.167 3.921 1.00 55.72 91 VAL A N 1
ATOM 683 C CA . VAL A 1 91 ? 1.435 11.551 5.149 1.00 55.72 91 VAL A CA 1
ATOM 684 C C . VAL A 1 91 ? 0.191 10.685 4.933 1.00 55.72 91 VAL A C 1
ATOM 686 O O . VAL A 1 91 ? -0.325 10.083 5.876 1.00 55.72 91 VAL A O 1
ATOM 689 N N . GLY A 1 92 ? -0.286 10.546 3.692 1.00 65.94 92 GLY A N 1
ATOM 690 C CA . GLY A 1 92 ? -1.450 9.715 3.363 1.00 65.94 92 GLY A CA 1
ATOM 691 C C . GLY A 1 92 ? -1.306 8.247 3.790 1.00 65.94 92 GLY A C 1
ATOM 692 O O . GLY A 1 92 ? -2.315 7.560 3.953 1.00 65.94 92 GLY A O 1
ATOM 693 N N . PHE A 1 93 ? -0.079 7.768 4.014 1.00 74.75 93 PHE A N 1
ATOM 694 C CA . PHE A 1 93 ? 0.186 6.441 4.565 1.00 74.75 93 PHE A CA 1
ATOM 695 C C . PHE A 1 93 ? -0.268 6.303 6.030 1.00 74.75 93 PHE A C 1
ATOM 697 O O . PHE A 1 93 ? -0.932 5.324 6.353 1.00 74.75 93 PHE A O 1
ATOM 704 N N . TYR A 1 94 ? -0.030 7.297 6.896 1.00 74.31 94 TYR A N 1
ATOM 705 C CA . TYR A 1 94 ? -0.388 7.210 8.322 1.00 74.31 94 TYR A CA 1
ATOM 706 C C . TYR A 1 94 ? -1.873 7.403 8.612 1.00 74.31 94 TYR A C 1
ATOM 708 O O . TYR A 1 94 ? -2.345 6.971 9.661 1.00 74.31 94 TYR A O 1
ATOM 716 N N . SER A 1 95 ? -2.641 7.947 7.661 1.00 79.75 95 SER A N 1
ATOM 717 C CA . SER A 1 95 ? -4.110 7.926 7.745 1.00 79.75 95 SER A CA 1
ATOM 718 C C . SER A 1 95 ? -4.669 6.503 7.916 1.00 79.75 95 SER A C 1
ATOM 720 O O . SER A 1 95 ? -5.755 6.329 8.464 1.00 79.75 95 SER A O 1
ATOM 722 N N . ALA A 1 96 ? -3.898 5.477 7.534 1.00 87.75 96 ALA A N 1
ATOM 723 C CA . ALA A 1 96 ? -4.203 4.081 7.812 1.00 87.75 96 ALA A CA 1
ATOM 724 C C . ALA A 1 96 ? -4.383 3.785 9.312 1.00 87.75 96 ALA A C 1
ATOM 726 O O . ALA A 1 96 ? -5.286 3.033 9.666 1.00 87.75 96 ALA A O 1
ATOM 727 N N . PHE A 1 97 ? -3.593 4.405 10.196 1.00 86.94 97 PHE A N 1
ATOM 728 C CA . PHE A 1 97 ? -3.652 4.180 11.649 1.00 86.94 97 PHE A CA 1
ATOM 729 C C . PHE A 1 97 ? -4.863 4.829 12.328 1.00 86.94 97 PHE A C 1
ATOM 731 O O . PHE A 1 97 ? -5.140 4.563 13.499 1.00 86.94 97 PHE A O 1
ATOM 738 N N . ILE A 1 98 ? -5.636 5.643 11.599 1.00 86.75 98 ILE A N 1
ATOM 739 C CA . ILE A 1 98 ? -6.956 6.078 12.070 1.00 86.75 98 ILE A CA 1
ATOM 740 C C . ILE A 1 98 ? -7.858 4.846 12.203 1.00 86.75 98 ILE A C 1
ATOM 742 O O . ILE A 1 98 ? -8.481 4.666 13.247 1.00 86.75 98 ILE A O 1
ATOM 746 N N . VAL A 1 99 ? -7.832 3.956 11.205 1.00 91.75 99 VAL A N 1
ATOM 747 C CA . VAL A 1 99 ? -8.740 2.801 11.104 1.00 91.75 99 VAL A CA 1
ATOM 748 C C . VAL A 1 99 ? -8.097 1.447 11.430 1.00 91.75 99 VAL A C 1
ATOM 750 O O . VAL A 1 99 ? -8.805 0.457 11.599 1.00 91.75 99 VAL A O 1
ATOM 753 N N . ALA A 1 100 ? -6.767 1.376 11.507 1.00 94.12 100 ALA A N 1
ATOM 754 C CA . ALA A 1 100 ? -6.008 0.147 11.727 1.00 94.12 100 ALA A CA 1
ATOM 755 C C . ALA A 1 100 ? -5.142 0.216 12.993 1.00 94.12 100 ALA A C 1
ATOM 757 O O . ALA A 1 100 ? -4.552 1.255 13.280 1.00 94.12 100 ALA A O 1
ATOM 758 N N . ASP A 1 101 ? -5.033 -0.907 13.705 1.00 93.62 101 ASP A N 1
ATOM 759 C CA . ASP A 1 101 ? -4.131 -1.084 14.860 1.00 93.62 101 ASP A CA 1
ATOM 760 C C . ASP A 1 101 ? -2.739 -1.568 14.443 1.00 93.62 101 ASP A C 1
ATOM 762 O O . ASP A 1 101 ? -1.770 -1.471 15.194 1.00 93.62 101 ASP A O 1
ATOM 766 N N . LYS A 1 102 ? -2.632 -2.129 13.236 1.00 95.06 102 LYS A N 1
ATOM 767 C CA . LYS A 1 102 ? -1.364 -2.530 12.632 1.00 95.06 102 LYS A CA 1
ATOM 768 C C . LYS A 1 102 ? -1.420 -2.320 11.130 1.00 95.06 102 LYS A C 1
ATOM 770 O O . LYS A 1 102 ? -2.423 -2.634 10.483 1.00 95.06 102 LYS A O 1
ATOM 775 N N . VAL A 1 103 ? -0.317 -1.857 10.560 1.00 95.25 103 VAL A N 1
ATOM 776 C CA . VAL A 1 103 ? -0.112 -1.803 9.114 1.00 95.25 103 VAL A CA 1
ATOM 777 C C . VAL A 1 103 ? 1.079 -2.683 8.764 1.00 95.25 103 VAL A C 1
ATOM 779 O O . VAL A 1 103 ? 2.162 -2.511 9.315 1.00 95.25 103 VAL A O 1
ATOM 782 N N . THR A 1 104 ? 0.873 -3.617 7.838 1.00 97.56 104 THR A N 1
ATOM 783 C CA . THR A 1 104 ? 1.936 -4.448 7.256 1.00 97.56 104 THR A CA 1
ATOM 784 C C . THR A 1 104 ? 2.111 -4.046 5.795 1.00 97.56 104 THR A C 1
ATOM 786 O O . THR A 1 104 ? 1.154 -4.086 5.021 1.00 97.56 104 THR A O 1
ATOM 789 N N . VAL A 1 105 ? 3.322 -3.680 5.392 1.00 97.19 105 VAL A N 1
ATOM 790 C CA . VAL A 1 105 ? 3.691 -3.377 4.007 1.00 97.19 105 VAL A CA 1
ATOM 791 C C . VAL A 1 105 ? 4.622 -4.466 3.508 1.00 97.19 105 VAL A C 1
ATOM 793 O O . VAL A 1 105 ? 5.646 -4.737 4.117 1.00 97.19 105 VAL A O 1
ATOM 796 N N . LYS A 1 106 ? 4.284 -5.076 2.378 1.00 98.50 106 LYS A N 1
ATOM 797 C CA . LYS A 1 106 ? 5.146 -6.012 1.660 1.00 98.50 106 LYS A CA 1
ATOM 798 C C . LYS A 1 106 ? 5.451 -5.429 0.298 1.00 98.50 106 LYS A C 1
ATOM 800 O O . LYS A 1 106 ? 4.525 -5.200 -0.480 1.00 98.50 106 LYS A O 1
ATOM 805 N N . SER A 1 107 ? 6.713 -5.181 -0.010 1.00 98.50 107 SER A N 1
ATOM 806 C CA . SER A 1 107 ? 7.088 -4.538 -1.270 1.00 98.50 107 SER A CA 1
ATOM 807 C C . SER A 1 107 ? 8.296 -5.209 -1.896 1.00 98.50 107 SER A C 1
ATOM 809 O O . SER A 1 107 ? 9.126 -5.779 -1.198 1.00 98.50 107 SER A O 1
ATOM 811 N N . ARG A 1 108 ? 8.373 -5.170 -3.222 1.00 98.44 108 ARG A N 1
ATOM 812 C CA . ARG A 1 108 ? 9.596 -5.475 -3.963 1.00 98.44 108 ARG A CA 1
ATOM 813 C C . ARG A 1 108 ? 9.710 -4.475 -5.094 1.00 98.44 108 ARG A C 1
ATOM 815 O O . ARG A 1 108 ? 8.775 -4.343 -5.894 1.00 98.44 108 ARG A O 1
ATOM 822 N N . ARG A 1 109 ? 10.852 -3.800 -5.168 1.00 98.38 109 ARG A N 1
ATOM 823 C CA . ARG A 1 109 ? 11.150 -2.887 -6.263 1.00 98.38 109 ARG A CA 1
ATOM 824 C C . ARG A 1 109 ? 11.273 -3.637 -7.593 1.00 98.38 109 ARG A C 1
ATOM 826 O O . ARG A 1 109 ? 11.886 -4.700 -7.648 1.00 98.38 109 ARG A O 1
ATOM 833 N N . ALA A 1 110 ? 10.708 -3.082 -8.661 1.00 97.88 110 ALA A N 1
ATOM 834 C CA . ALA A 1 110 ? 10.906 -3.607 -10.009 1.00 97.88 110 ALA A CA 1
ATOM 835 C C . ALA A 1 110 ? 12.400 -3.621 -10.368 1.00 97.88 110 ALA A C 1
ATOM 837 O O . ALA A 1 110 ? 13.126 -2.678 -10.044 1.00 97.88 110 ALA A O 1
ATOM 838 N N . GLY A 1 111 ? 12.845 -4.691 -11.025 1.00 96.44 111 GLY A N 1
ATOM 839 C CA . GLY A 1 111 ? 14.256 -4.898 -11.366 1.00 96.44 111 GLY A CA 1
ATOM 840 C C . GLY A 1 111 ? 15.103 -5.534 -10.255 1.00 96.44 111 GLY A C 1
ATOM 841 O O . GLY A 1 111 ? 16.239 -5.909 -10.527 1.00 96.44 111 GLY A O 1
ATOM 842 N N . LEU A 1 112 ? 14.562 -5.711 -9.043 1.00 97.38 112 LEU A N 1
ATOM 843 C CA . LEU A 1 112 ? 15.197 -6.518 -7.995 1.00 97.38 112 LEU A CA 1
ATOM 844 C C . LEU A 1 112 ? 14.720 -7.974 -8.033 1.00 97.38 112 LEU A C 1
ATOM 846 O O . LEU A 1 112 ? 13.621 -8.292 -8.505 1.00 97.38 112 LEU A O 1
ATOM 850 N N . THR A 1 113 ? 15.540 -8.870 -7.494 1.00 97.31 113 THR A N 1
ATOM 851 C CA . THR A 1 113 ? 15.233 -10.303 -7.401 1.00 97.31 113 THR A CA 1
ATOM 852 C C . THR A 1 113 ? 14.089 -10.571 -6.420 1.00 97.31 113 THR A C 1
ATOM 854 O O . THR A 1 113 ? 13.769 -9.742 -5.564 1.00 97.31 113 THR A O 1
ATOM 857 N N . SER A 1 114 ? 13.417 -11.722 -6.536 1.00 96.56 114 SER A N 1
ATOM 858 C CA . SER A 1 114 ? 12.301 -12.057 -5.639 1.00 96.56 114 SER A CA 1
ATOM 859 C C . SER A 1 114 ? 12.713 -12.123 -4.172 1.00 96.56 114 SER A C 1
ATOM 861 O O . SER A 1 114 ? 11.884 -11.902 -3.293 1.00 96.56 114 SER A O 1
ATOM 863 N N . GLU A 1 115 ? 13.979 -12.412 -3.907 1.00 97.38 115 GLU A N 1
ATOM 864 C CA . GLU A 1 115 ? 14.578 -12.577 -2.589 1.00 97.38 115 GLU A CA 1
ATOM 865 C C . GLU A 1 115 ? 14.782 -11.228 -1.893 1.00 97.38 115 GLU A C 1
ATOM 867 O O . GLU A 1 115 ? 14.784 -11.173 -0.668 1.00 97.38 115 GLU A O 1
ATOM 872 N N . GLU A 1 116 ? 14.886 -10.139 -2.653 1.00 97.31 116 GLU A N 1
ATOM 873 C CA . GLU A 1 116 ? 15.087 -8.769 -2.160 1.00 97.31 116 GLU A CA 1
ATOM 874 C C . GLU A 1 116 ? 13.780 -8.059 -1.775 1.00 97.31 116 GLU A C 1
ATOM 876 O O . GLU A 1 116 ? 13.762 -6.856 -1.511 1.00 97.31 116 GLU A O 1
ATOM 881 N N . GLY A 1 117 ? 12.666 -8.791 -1.730 1.00 98.19 117 GLY A N 1
ATOM 882 C CA . GLY A 1 117 ? 11.431 -8.272 -1.162 1.00 98.19 117 GLY A CA 1
ATOM 883 C C . GLY A 1 117 ? 11.596 -7.899 0.315 1.00 98.19 117 GLY A C 1
ATOM 884 O O . GLY A 1 117 ? 12.416 -8.457 1.049 1.00 98.19 117 GLY A O 1
ATOM 885 N N . ILE A 1 118 ? 10.791 -6.940 0.761 1.00 98.19 118 ILE A N 1
ATOM 886 C CA . ILE A 1 118 ? 10.773 -6.458 2.140 1.00 98.19 118 ILE A CA 1
ATOM 887 C C . ILE A 1 118 ? 9.405 -6.652 2.771 1.00 98.19 118 ILE A C 1
ATOM 889 O O . ILE A 1 118 ? 8.370 -6.643 2.096 1.00 98.19 118 ILE A O 1
ATOM 893 N N . VAL A 1 119 ? 9.420 -6.766 4.093 1.00 98.31 119 VAL A N 1
ATOM 894 C CA . VAL A 1 119 ? 8.252 -6.631 4.952 1.00 98.31 119 VAL A CA 1
ATOM 895 C C . VAL A 1 119 ? 8.532 -5.546 5.979 1.00 98.31 119 VAL A C 1
ATOM 897 O O . VAL A 1 119 ? 9.553 -5.565 6.661 1.00 98.31 119 VAL A O 1
ATOM 900 N N . TRP A 1 120 ? 7.633 -4.580 6.065 1.00 95.94 120 TRP A N 1
ATOM 901 C CA . TRP A 1 120 ? 7.651 -3.507 7.044 1.00 95.94 120 TRP A CA 1
ATOM 902 C C . TRP A 1 120 ? 6.377 -3.592 7.875 1.00 95.94 120 TRP A C 1
ATOM 904 O O . TRP A 1 120 ? 5.293 -3.790 7.322 1.00 95.94 120 TRP A O 1
ATOM 914 N N . GLU A 1 121 ? 6.483 -3.451 9.190 1.00 95.38 121 GLU A N 1
ATOM 915 C CA . GLU A 1 121 ? 5.327 -3.462 10.085 1.00 95.38 121 GLU A CA 1
ATOM 916 C C . GLU A 1 121 ? 5.407 -2.342 11.114 1.00 95.38 121 GLU A C 1
ATOM 918 O O . GLU A 1 121 ? 6.475 -2.025 11.633 1.00 95.38 121 GLU A O 1
ATOM 923 N N . SER A 1 122 ? 4.258 -1.760 11.446 1.00 91.69 122 SER A N 1
ATOM 924 C CA . SER A 1 122 ? 4.144 -0.809 12.549 1.00 91.69 122 SER A CA 1
ATOM 925 C C . SER A 1 122 ? 2.744 -0.831 13.148 1.00 91.69 122 SER A C 1
ATOM 927 O O . SER A 1 122 ? 1.759 -1.103 12.456 1.00 91.69 122 SER A O 1
ATOM 929 N N . HIS A 1 123 ? 2.683 -0.499 14.434 1.00 89.81 123 HIS A N 1
ATOM 930 C CA . HIS A 1 123 ? 1.461 -0.256 15.201 1.00 89.81 123 HIS A CA 1
ATOM 931 C C . HIS A 1 123 ? 1.093 1.236 15.287 1.00 89.81 123 HIS A C 1
ATOM 933 O O . HIS A 1 123 ? 0.086 1.599 15.881 1.00 89.81 123 HIS A O 1
ATOM 939 N N . GLY A 1 124 ? 1.888 2.124 14.677 1.00 82.69 124 GLY A N 1
ATOM 940 C CA . GLY A 1 124 ? 1.640 3.570 14.698 1.00 82.69 124 GLY A CA 1
ATOM 941 C C . GLY A 1 124 ? 2.127 4.274 15.969 1.00 82.69 124 GLY A C 1
ATOM 942 O O . GLY A 1 124 ? 1.909 5.473 16.119 1.00 82.69 124 GLY A O 1
ATOM 943 N N . GLU A 1 125 ? 2.834 3.563 16.849 1.00 79.94 125 GLU A N 1
ATOM 944 C CA . GLU A 1 125 ? 3.318 4.050 18.153 1.00 79.94 125 GLU A CA 1
ATOM 945 C C . GLU A 1 125 ? 4.700 4.734 18.089 1.00 79.94 125 GLU A C 1
ATOM 947 O O . GLU A 1 125 ? 5.318 5.000 19.112 1.00 79.94 125 GLU A O 1
ATOM 952 N N . GLY A 1 126 ? 5.188 5.049 16.883 1.00 75.50 126 GLY A N 1
ATOM 953 C CA . GLY A 1 126 ? 6.497 5.681 16.651 1.00 75.50 126 GLY A CA 1
ATOM 954 C C . GLY A 1 126 ? 7.629 4.696 16.344 1.00 75.50 126 GLY A C 1
ATOM 955 O O . GLY A 1 126 ? 8.686 5.108 15.874 1.00 75.50 126 GLY A O 1
ATOM 956 N N . GLU A 1 127 ? 7.383 3.397 16.511 1.00 82.25 127 GLU A N 1
ATOM 957 C CA . GLU A 1 127 ? 8.313 2.326 16.152 1.00 82.25 127 GLU A CA 1
ATOM 958 C C . GLU A 1 127 ? 7.811 1.510 14.953 1.00 82.25 127 GLU A C 1
ATOM 960 O O . GLU A 1 127 ? 6.609 1.432 14.662 1.00 82.25 127 GLU A O 1
ATOM 965 N N . PHE A 1 128 ? 8.752 0.899 14.236 1.00 89.12 128 PHE A N 1
ATOM 966 C CA . PHE A 1 128 ? 8.477 -0.014 13.133 1.00 89.12 128 PHE A CA 1
ATOM 967 C C . PHE A 1 128 ? 9.556 -1.092 13.039 1.00 89.12 128 PHE A C 1
ATOM 969 O O . PHE A 1 128 ? 10.693 -0.896 13.469 1.00 89.12 128 PHE A O 1
ATOM 976 N N . THR A 1 129 ? 9.213 -2.214 12.418 1.00 93.88 129 THR A N 1
ATOM 977 C CA . THR A 1 129 ? 10.160 -3.264 12.043 1.00 93.88 129 THR A CA 1
ATOM 978 C C . THR A 1 129 ? 10.308 -3.306 10.529 1.00 93.88 129 THR A C 1
ATOM 980 O O . THR A 1 129 ? 9.372 -3.003 9.788 1.00 93.88 129 THR A O 1
ATOM 983 N N . ILE A 1 130 ? 11.499 -3.669 10.053 1.00 94.94 130 ILE A N 1
ATOM 984 C CA . ILE A 1 130 ? 11.728 -3.959 8.639 1.00 94.94 130 ILE A CA 1
ATOM 985 C C . ILE A 1 130 ? 12.608 -5.198 8.485 1.00 94.94 130 ILE A C 1
ATOM 987 O O . ILE A 1 130 ? 13.718 -5.282 9.017 1.00 94.94 130 ILE A O 1
ATOM 991 N N . GLY A 1 131 ? 12.096 -6.171 7.742 1.00 96.25 131 GLY A N 1
ATOM 992 C CA . GLY A 1 131 ? 12.745 -7.436 7.438 1.00 96.25 131 GLY A CA 1
ATOM 993 C C . GLY A 1 131 ? 12.785 -7.697 5.938 1.00 96.25 131 GLY A C 1
ATOM 994 O O . GLY A 1 131 ? 12.121 -7.027 5.148 1.00 96.25 131 GLY A O 1
ATOM 995 N N . GLN A 1 132 ? 13.580 -8.689 5.556 1.00 97.56 132 GLN A N 1
ATOM 996 C CA . GLN A 1 132 ? 13.586 -9.225 4.201 1.00 97.56 132 GLN A CA 1
ATOM 997 C C . GLN A 1 132 ? 12.540 -10.341 4.112 1.00 97.56 132 GLN A C 1
ATOM 999 O O . GLN A 1 132 ? 12.489 -11.211 4.980 1.00 97.56 132 GLN A O 1
ATOM 1004 N N . GLU A 1 133 ? 11.697 -10.310 3.084 1.00 97.44 133 GLU A N 1
ATOM 1005 C CA . GLU A 1 133 ? 10.687 -11.333 2.815 1.00 97.44 133 GLU A CA 1
ATOM 1006 C C . GLU A 1 133 ? 10.580 -11.552 1.305 1.00 97.44 133 GLU A C 1
ATOM 1008 O O . GLU A 1 133 ? 10.265 -10.626 0.558 1.00 97.44 133 GLU A O 1
ATOM 1013 N N . ALA A 1 134 ? 10.801 -12.789 0.853 1.00 97.12 134 ALA A N 1
ATOM 1014 C CA . ALA A 1 134 ? 10.748 -13.098 -0.567 1.00 97.12 134 ALA A CA 1
ATOM 1015 C C . ALA A 1 134 ? 9.352 -12.813 -1.150 1.00 97.12 134 ALA A C 1
ATOM 1017 O O . ALA A 1 134 ? 8.334 -13.343 -0.695 1.00 97.12 134 ALA A O 1
ATOM 1018 N N . LYS A 1 135 ? 9.303 -12.010 -2.214 1.00 97.31 135 LYS A N 1
ATOM 1019 C CA . LYS A 1 135 ? 8.076 -11.608 -2.899 1.00 97.31 135 LYS A CA 1
ATOM 1020 C C . LYS A 1 135 ? 8.258 -11.773 -4.402 1.00 97.31 135 LYS A C 1
ATOM 1022 O O . LYS A 1 135 ? 8.998 -11.045 -5.044 1.00 97.31 135 LYS A O 1
ATOM 1027 N N . LYS A 1 136 ? 7.519 -12.720 -4.983 1.00 96.25 136 LYS A N 1
ATOM 1028 C CA . LYS A 1 136 ? 7.623 -13.064 -6.415 1.00 96.25 136 LYS A CA 1
ATOM 1029 C C . LYS A 1 136 ? 7.182 -11.952 -7.369 1.00 96.25 136 LYS A C 1
ATOM 1031 O O . LYS A 1 136 ? 7.603 -11.941 -8.515 1.00 96.25 136 LYS A O 1
ATOM 1036 N N . THR A 1 137 ? 6.287 -11.069 -6.932 1.00 96.94 137 THR A N 1
ATOM 1037 C CA . THR A 1 137 ? 5.728 -10.003 -7.776 1.00 96.94 137 THR A CA 1
ATOM 1038 C C . THR A 1 137 ? 6.309 -8.654 -7.377 1.00 96.94 137 THR A C 1
ATOM 1040 O O . THR A 1 137 ? 6.502 -8.397 -6.189 1.00 96.94 137 THR A O 1
ATOM 1043 N N . ARG A 1 138 ? 6.508 -7.748 -8.334 1.00 97.56 138 ARG A N 1
ATOM 1044 C CA . ARG A 1 138 ? 6.863 -6.353 -8.037 1.00 97.56 138 ARG A CA 1
ATOM 1045 C C . ARG A 1 138 ? 5.694 -5.598 -7.403 1.00 97.56 138 ARG A C 1
ATOM 1047 O 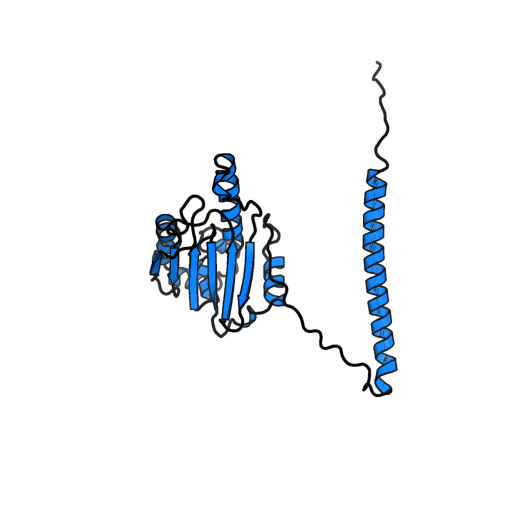O . ARG A 1 138 ? 4.574 -6.119 -7.312 1.00 97.56 138 ARG A O 1
ATOM 1054 N N . GLY A 1 139 ? 5.970 -4.360 -7.018 1.00 98.25 139 GLY A N 1
ATOM 1055 C CA . GLY A 1 139 ? 4.988 -3.434 -6.478 1.00 98.25 139 GLY A CA 1
ATOM 1056 C C . GLY A 1 139 ? 4.787 -3.620 -4.983 1.00 98.25 139 GLY A C 1
ATOM 1057 O O . GLY A 1 139 ? 5.534 -4.341 -4.309 1.00 98.25 139 GLY A O 1
ATOM 1058 N N . THR A 1 140 ? 3.767 -2.951 -4.459 1.00 98.56 140 THR A N 1
ATOM 1059 C CA . THR A 1 140 ? 3.533 -2.858 -3.019 1.00 98.56 140 THR A CA 1
ATOM 1060 C C . THR A 1 140 ? 2.188 -3.458 -2.640 1.00 98.56 140 THR A C 1
ATOM 1062 O O . THR A 1 140 ? 1.171 -3.253 -3.293 1.00 98.56 140 THR A O 1
ATOM 1065 N N . GLN A 1 141 ? 2.175 -4.210 -1.547 1.00 98.38 141 GLN A N 1
ATOM 1066 C CA . GLN A 1 141 ? 0.979 -4.676 -0.867 1.00 98.38 141 GLN A CA 1
ATOM 1067 C C . GLN A 1 141 ? 0.935 -4.042 0.518 1.00 98.38 141 GLN A C 1
ATOM 1069 O O . GLN A 1 141 ? 1.834 -4.255 1.325 1.00 98.38 141 GLN A O 1
ATOM 1074 N N . ILE A 1 142 ? -0.129 -3.302 0.808 1.00 97.12 142 ILE A N 1
ATOM 1075 C CA . ILE A 1 142 ? -0.374 -2.723 2.123 1.00 97.12 142 ILE A CA 1
ATOM 1076 C C . ILE A 1 142 ? -1.589 -3.399 2.744 1.00 97.12 142 ILE A C 1
ATOM 1078 O O . ILE A 1 142 ? -2.667 -3.439 2.149 1.00 97.12 142 ILE A O 1
ATOM 1082 N N . ILE A 1 143 ? -1.403 -3.939 3.943 1.00 98.19 143 ILE A N 1
ATOM 1083 C CA . ILE A 1 143 ? -2.390 -4.690 4.707 1.00 98.19 143 ILE A CA 1
ATOM 1084 C C . ILE A 1 143 ? -2.718 -3.885 5.960 1.00 98.19 143 ILE A C 1
ATOM 1086 O O . ILE A 1 143 ? -1.861 -3.661 6.814 1.00 98.19 143 ILE A O 1
ATOM 1090 N N . LEU A 1 144 ? -3.972 -3.467 6.054 1.00 97.50 144 LEU A N 1
ATOM 1091 C CA . LEU A 1 144 ? -4.545 -2.783 7.200 1.00 97.50 144 LEU A CA 1
ATOM 1092 C C . LEU A 1 144 ? -5.198 -3.820 8.101 1.00 97.50 144 LEU A C 1
ATOM 1094 O O . LEU A 1 144 ? -6.154 -4.464 7.671 1.00 97.50 144 LEU A O 1
ATOM 1098 N N . HIS A 1 145 ? -4.702 -3.982 9.324 1.00 97.81 145 HIS A N 1
ATOM 1099 C CA . HIS A 1 145 ? -5.349 -4.790 10.359 1.00 97.81 145 HIS A CA 1
ATOM 1100 C C . HIS A 1 145 ? -6.286 -3.873 11.136 1.00 97.81 145 HIS A C 1
ATOM 1102 O O . HIS A 1 145 ? -5.827 -3.023 11.899 1.00 97.81 145 HIS A O 1
ATOM 1108 N N . LEU A 1 146 ? -7.584 -3.977 10.854 1.00 97.38 146 LEU A N 1
ATOM 1109 C CA . LEU A 1 146 ? -8.565 -2.992 11.292 1.00 97.38 146 LEU A CA 1
ATOM 1110 C C . LEU A 1 146 ? -8.810 -3.045 12.796 1.00 97.38 146 LEU A C 1
ATOM 1112 O O . LEU A 1 146 ? -8.854 -4.119 13.399 1.00 97.38 146 LEU A O 1
ATOM 1116 N N . LYS A 1 147 ? -9.069 -1.862 13.353 1.00 95.75 147 LYS A N 1
ATOM 1117 C CA . LYS A 1 147 ? -9.647 -1.695 14.683 1.00 95.75 147 LYS A CA 1
ATOM 1118 C C . LYS A 1 147 ? -10.997 -2.386 14.765 1.00 95.75 147 LYS A C 1
ATOM 1120 O O . LYS A 1 147 ? -11.747 -2.439 13.790 1.00 95.75 147 LYS A O 1
ATOM 1125 N N . LYS A 1 148 ? -11.347 -2.853 15.963 1.00 93.50 148 LYS A N 1
ATOM 1126 C CA . LYS A 1 148 ? -12.637 -3.512 16.226 1.00 93.50 148 LYS A CA 1
ATOM 1127 C C . LYS A 1 148 ? -13.842 -2.621 15.888 1.00 93.50 148 LYS A C 1
ATOM 1129 O O . LYS A 1 148 ? -14.840 -3.119 15.382 1.00 93.50 148 LYS A O 1
ATOM 1134 N N . GLU A 1 149 ? -13.727 -1.320 16.147 1.00 94.44 149 GLU A N 1
ATOM 1135 C CA . GLU A 1 149 ? -14.765 -0.312 15.870 1.00 94.44 149 GLU A CA 1
ATOM 1136 C C . GLU A 1 149 ? -14.943 -0.052 14.357 1.00 94.44 149 GLU A C 1
ATOM 1138 O O . GLU A 1 149 ? -15.954 0.492 13.929 1.00 94.44 149 GLU A O 1
ATOM 1143 N N . GLU A 1 150 ? -13.968 -0.452 13.533 1.00 95.12 150 GLU A N 1
ATOM 1144 C CA . GLU A 1 150 ? -13.848 -0.067 12.118 1.00 95.12 150 GLU A CA 1
ATOM 1145 C C . GLU A 1 150 ? -14.137 -1.242 11.164 1.00 95.12 150 GLU A C 1
ATOM 1147 O O . GLU A 1 150 ? -13.872 -1.190 9.959 1.00 95.12 150 GLU A O 1
ATOM 1152 N N . GLU A 1 151 ? -14.720 -2.329 11.680 1.00 92.19 151 GLU A N 1
ATOM 1153 C CA . GLU A 1 151 ? -15.084 -3.513 10.891 1.00 92.19 151 GLU A CA 1
ATOM 1154 C C . GLU A 1 151 ? -16.148 -3.222 9.815 1.00 92.19 151 GLU A C 1
ATOM 1156 O O . GLU A 1 151 ? -16.278 -3.990 8.859 1.00 92.19 151 GLU A O 1
ATOM 1161 N N . ASP A 1 152 ? -16.844 -2.084 9.889 1.00 91.88 152 ASP A N 1
ATOM 1162 C CA . ASP A 1 152 ? -17.785 -1.610 8.863 1.00 91.88 152 ASP A CA 1
ATOM 1163 C C . ASP A 1 152 ? -17.127 -1.412 7.486 1.00 91.88 152 ASP A C 1
ATOM 1165 O O . ASP A 1 152 ? -17.796 -1.486 6.444 1.00 91.88 152 ASP A O 1
ATOM 1169 N N . PHE A 1 153 ? -15.804 -1.218 7.441 1.00 92.94 153 PHE A N 1
ATOM 1170 C CA . PHE A 1 153 ? -15.059 -1.197 6.185 1.00 92.94 153 PHE A CA 1
ATOM 1171 C C . PHE A 1 153 ? -14.890 -2.592 5.555 1.00 92.94 153 PHE A C 1
ATOM 1173 O O . PHE A 1 153 ? -14.570 -2.680 4.373 1.00 92.94 153 PHE A O 1
ATOM 1180 N N . LEU A 1 154 ? -15.181 -3.695 6.254 1.00 93.88 154 LEU A N 1
ATOM 1181 C CA . LEU A 1 154 ? -15.143 -5.073 5.724 1.00 93.88 154 LEU A CA 1
ATOM 1182 C C . LEU A 1 154 ? -16.416 -5.427 4.929 1.00 93.88 154 LEU A C 1
ATOM 1184 O O . LEU A 1 154 ? -16.977 -6.527 5.030 1.00 93.88 154 LEU A O 1
ATOM 1188 N N . SER A 1 155 ? -16.871 -4.474 4.117 1.00 92.94 155 SER A N 1
ATOM 1189 C CA . SER A 1 155 ? -18.086 -4.534 3.313 1.00 92.94 155 SER A CA 1
ATOM 1190 C C . SER A 1 155 ? -17.789 -4.149 1.868 1.00 92.94 155 SER A C 1
ATOM 1192 O O . SER A 1 155 ? -17.328 -3.045 1.577 1.00 92.94 155 SER A O 1
ATOM 1194 N N . ASP A 1 156 ? -18.115 -5.055 0.940 1.00 92.94 156 ASP A N 1
ATOM 1195 C CA . ASP A 1 156 ? -17.928 -4.850 -0.503 1.00 92.94 156 ASP A CA 1
ATOM 1196 C C . ASP A 1 156 ? -18.621 -3.571 -0.987 1.00 92.94 156 ASP A C 1
ATOM 1198 O O . ASP A 1 156 ? -18.017 -2.767 -1.693 1.00 92.94 156 ASP A O 1
ATOM 1202 N N . TRP A 1 157 ? -19.861 -3.338 -0.550 1.00 93.00 157 TRP A N 1
ATOM 1203 C CA . TRP A 1 157 ? -20.607 -2.138 -0.924 1.00 93.00 157 TRP A CA 1
ATOM 1204 C C . TRP A 1 157 ? -19.961 -0.867 -0.366 1.00 93.00 157 TRP A C 1
ATOM 1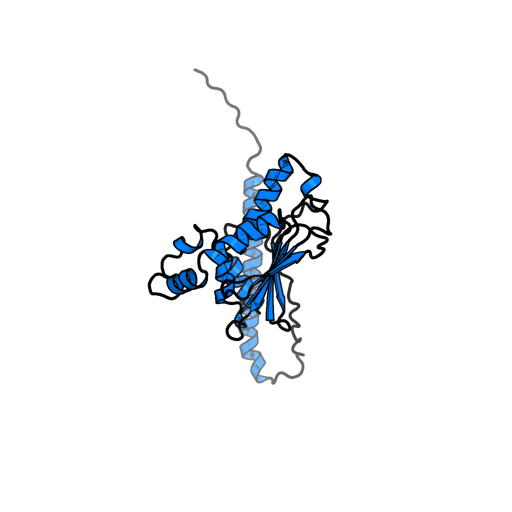206 O O . TRP A 1 157 ? -19.805 0.114 -1.096 1.00 93.00 157 TRP A O 1
ATOM 1216 N N . ARG A 1 158 ? -19.555 -0.890 0.911 1.00 93.19 158 ARG A N 1
ATOM 1217 C CA . ARG A 1 158 ? -18.976 0.277 1.581 1.00 93.19 158 ARG A CA 1
ATOM 1218 C C . ARG A 1 158 ? -17.661 0.682 0.925 1.00 93.19 158 ARG A C 1
ATOM 1220 O O . ARG A 1 158 ? -17.505 1.848 0.569 1.00 93.19 158 ARG A O 1
ATOM 1227 N N . LEU A 1 159 ? -16.762 -0.278 0.703 1.00 93.81 159 LEU A N 1
ATOM 1228 C CA . LEU A 1 159 ? -15.483 -0.038 0.037 1.00 93.81 159 LEU A CA 1
ATOM 1229 C C . LEU A 1 159 ? -15.670 0.460 -1.390 1.00 93.81 159 LEU A C 1
ATOM 1231 O O . LEU A 1 159 ? -15.079 1.474 -1.746 1.00 93.81 159 LEU A O 1
ATOM 1235 N N . ARG A 1 160 ? -16.539 -0.177 -2.187 1.00 93.56 160 ARG A N 1
ATOM 1236 C CA . ARG A 1 160 ? -16.847 0.301 -3.546 1.00 93.56 160 ARG A CA 1
ATOM 1237 C C . ARG A 1 160 ? -17.351 1.736 -3.535 1.00 93.56 160 ARG A C 1
ATOM 1239 O O . ARG A 1 160 ? -16.886 2.540 -4.329 1.00 93.56 160 ARG A O 1
ATOM 1246 N N . SER A 1 161 ? -18.261 2.068 -2.619 1.00 93.31 161 SER A N 1
ATOM 1247 C CA . SER A 1 161 ? -18.792 3.426 -2.498 1.00 93.31 161 SER A CA 1
ATOM 1248 C C . SER A 1 161 ? -17.712 4.447 -2.143 1.00 93.31 161 SER A C 1
ATOM 1250 O O . SER A 1 161 ? -17.758 5.558 -2.662 1.00 93.31 161 SER A O 1
ATOM 1252 N N . ILE A 1 162 ? -16.765 4.102 -1.267 1.00 92.62 162 ILE A N 1
ATOM 1253 C CA . ILE A 1 162 ? -15.648 4.983 -0.902 1.00 92.62 162 ILE A CA 1
ATOM 1254 C C . ILE A 1 162 ? -14.721 5.165 -2.104 1.00 92.62 162 ILE A C 1
ATOM 1256 O O . ILE A 1 162 ? -14.435 6.293 -2.488 1.00 92.62 162 ILE A O 1
ATOM 1260 N N . ILE A 1 163 ? -14.304 4.067 -2.734 1.00 93.06 163 ILE A N 1
ATOM 1261 C CA . ILE A 1 163 ? -13.399 4.090 -3.887 1.00 93.06 163 ILE A CA 1
ATOM 1262 C C . ILE A 1 163 ? -13.999 4.931 -5.014 1.00 93.06 163 ILE A C 1
ATOM 1264 O O . ILE A 1 163 ? -13.362 5.866 -5.483 1.00 93.06 163 ILE A O 1
ATOM 1268 N N . SER A 1 164 ? -15.254 4.676 -5.389 1.00 90.62 164 SER A N 1
ATOM 1269 C CA . SER A 1 164 ? -15.932 5.452 -6.430 1.00 90.62 164 SER A CA 1
ATOM 1270 C C . SER A 1 164 ? -16.095 6.929 -6.083 1.00 90.62 164 SER A C 1
ATOM 1272 O O . SER A 1 164 ? -16.191 7.734 -6.988 1.00 90.62 164 SER A O 1
ATOM 1274 N N . LYS A 1 165 ? -16.149 7.306 -4.801 1.00 90.50 165 LYS A N 1
ATOM 1275 C CA . LYS A 1 165 ? -16.310 8.712 -4.406 1.00 90.50 165 LYS A CA 1
ATOM 1276 C C . LYS A 1 165 ? -14.999 9.500 -4.451 1.00 90.50 165 LYS A C 1
ATOM 1278 O O . LYS A 1 165 ? -15.028 10.704 -4.671 1.00 90.50 165 LYS A O 1
ATOM 1283 N N . TYR A 1 166 ? -13.871 8.850 -4.169 1.00 86.00 166 TYR A N 1
ATOM 1284 C CA . TYR A 1 166 ? -12.593 9.534 -3.936 1.00 86.00 166 TYR A CA 1
ATOM 1285 C C . TYR A 1 166 ? -11.517 9.213 -4.979 1.00 86.00 166 TYR A C 1
ATOM 1287 O O . TYR A 1 166 ? -10.405 9.721 -4.873 1.00 86.00 166 TYR A O 1
ATOM 1295 N N . SER A 1 167 ? -11.800 8.355 -5.962 1.00 86.75 167 SER A N 1
ATOM 1296 C CA . SER A 1 167 ? -10.813 7.901 -6.953 1.00 86.75 167 SER A CA 1
ATOM 1297 C C . SER A 1 167 ? -11.165 8.263 -8.399 1.00 86.75 167 SER A C 1
ATOM 1299 O O . SER A 1 167 ? -10.598 7.679 -9.316 1.00 86.75 167 SER A O 1
ATOM 1301 N N . ASP A 1 168 ? -12.041 9.248 -8.618 1.00 81.19 168 ASP A N 1
ATOM 1302 C CA . ASP A 1 168 ? -12.464 9.685 -9.962 1.00 81.19 168 ASP A CA 1
ATOM 1303 C C . ASP A 1 168 ? -11.311 10.203 -10.840 1.00 81.19 168 ASP A C 1
ATOM 1305 O O . ASP A 1 168 ? -11.385 10.143 -12.065 1.00 81.19 168 ASP A O 1
ATOM 1309 N N . HIS A 1 169 ? -10.230 10.687 -10.225 1.00 84.88 169 HIS A N 1
ATOM 1310 C CA . HIS A 1 169 ? -9.046 11.195 -10.926 1.00 84.88 169 HIS A CA 1
ATOM 1311 C C . HIS A 1 169 ? -7.920 10.161 -11.074 1.00 84.88 169 HIS A C 1
ATOM 1313 O O . HIS A 1 169 ? -6.841 10.501 -11.551 1.00 84.88 169 HIS A O 1
ATOM 1319 N N . ILE A 1 170 ? -8.141 8.906 -10.668 1.00 89.12 170 ILE A N 1
ATOM 1320 C CA . ILE A 1 170 ? -7.136 7.847 -10.784 1.00 89.12 170 ILE A CA 1
ATOM 1321 C C . ILE A 1 170 ? -7.191 7.247 -12.190 1.00 89.12 170 ILE A C 1
ATOM 1323 O O . ILE A 1 170 ? -8.191 6.657 -12.595 1.00 89.12 170 ILE A O 1
ATOM 1327 N N . CYS A 1 171 ? -6.088 7.378 -12.929 1.00 90.62 171 CYS A N 1
ATOM 1328 C CA . CYS A 1 171 ? -5.971 6.923 -14.319 1.00 90.62 171 CYS A CA 1
ATOM 1329 C C . CYS A 1 171 ? -5.766 5.405 -14.463 1.00 90.62 171 CYS A C 1
ATOM 1331 O O . CYS A 1 171 ? -5.809 4.882 -15.578 1.00 90.62 171 CYS A O 1
ATOM 1333 N N . TRP A 1 172 ? -5.535 4.700 -13.355 1.00 95.25 172 TRP A N 1
ATOM 1334 C CA . TRP A 1 172 ? -5.268 3.264 -13.340 1.00 95.25 172 TRP A CA 1
ATOM 1335 C C . TRP A 1 172 ? -6.509 2.448 -12.965 1.00 95.25 172 TRP A C 1
ATOM 1337 O O . TRP A 1 172 ? -7.288 2.870 -12.107 1.00 95.25 172 TRP A O 1
ATOM 1347 N N . PRO A 1 173 ? -6.694 1.248 -13.545 1.00 96.56 173 PRO A N 1
ATOM 1348 C CA . PRO A 1 173 ? -7.774 0.353 -13.155 1.00 96.56 173 PRO A CA 1
ATOM 1349 C C . PRO A 1 173 ? -7.728 0.023 -11.658 1.00 96.56 173 PRO A C 1
ATOM 1351 O O . PRO A 1 173 ? -6.723 -0.484 -11.156 1.00 96.56 173 PRO A O 1
ATOM 1354 N N . ILE A 1 174 ? -8.846 0.246 -10.961 1.00 97.06 174 ILE A N 1
ATOM 1355 C CA . ILE A 1 174 ? -9.037 -0.197 -9.576 1.00 97.06 174 ILE A CA 1
ATOM 1356 C C . ILE A 1 174 ? -9.948 -1.424 -9.577 1.00 97.06 174 ILE A C 1
ATOM 1358 O O . ILE A 1 174 ? -11.123 -1.362 -9.947 1.00 97.06 174 ILE A O 1
ATOM 1362 N N . VAL A 1 175 ? -9.402 -2.563 -9.162 1.00 96.19 175 VAL A N 1
ATOM 1363 C CA . VAL A 1 175 ? -10.050 -3.872 -9.220 1.00 96.19 175 VAL A CA 1
ATOM 1364 C C . VAL A 1 175 ? -10.402 -4.342 -7.815 1.00 96.19 175 VAL A C 1
ATOM 1366 O O . VAL A 1 175 ? -9.586 -4.308 -6.902 1.00 96.19 175 VAL A O 1
ATOM 1369 N N . MET A 1 176 ? -11.620 -4.853 -7.646 1.00 94.50 176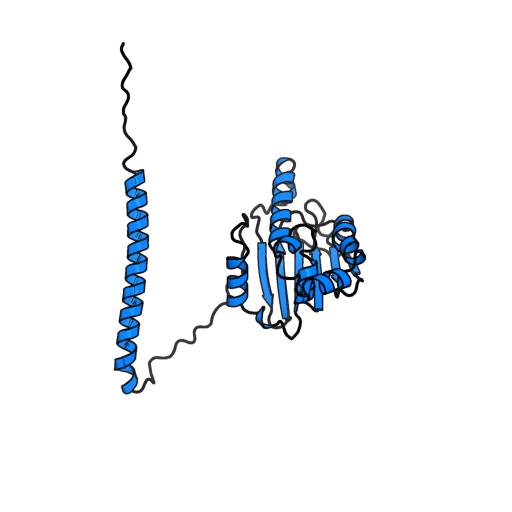 MET A N 1
ATOM 1370 C CA . MET A 1 176 ? -12.049 -5.531 -6.421 1.00 94.50 176 MET A CA 1
ATOM 1371 C C . MET A 1 176 ? -12.632 -6.896 -6.754 1.00 94.50 176 MET A C 1
ATOM 1373 O O . MET A 1 176 ? -13.478 -7.003 -7.651 1.00 94.50 176 MET A O 1
ATOM 1377 N N . LYS A 1 177 ? -12.254 -7.933 -5.994 1.00 85.12 177 LYS A N 1
ATOM 1378 C CA . LYS A 1 177 ? -12.834 -9.274 -6.156 1.00 85.12 177 LYS A CA 1
ATOM 1379 C C . LYS A 1 177 ? -14.355 -9.212 -6.029 1.00 85.12 177 LYS A C 1
ATOM 1381 O O . LYS A 1 177 ? -14.909 -8.605 -5.117 1.00 85.12 177 LYS A O 1
ATOM 1386 N N . LYS A 1 178 ? -15.050 -9.860 -6.964 1.00 78.62 178 LYS A N 1
ATOM 1387 C CA . LYS A 1 178 ? -16.511 -9.926 -6.952 1.00 78.62 178 LYS A CA 1
ATOM 1388 C C . LYS A 1 178 ? -16.960 -10.858 -5.831 1.00 78.62 178 LYS A C 1
ATOM 1390 O O . LYS A 1 178 ? -16.753 -12.070 -5.914 1.00 78.62 178 LYS A O 1
ATOM 1395 N N . VAL A 1 179 ? -17.618 -10.316 -4.810 1.00 74.44 179 VAL A N 1
ATOM 1396 C CA . VAL A 1 179 ? -18.252 -11.149 -3.787 1.00 74.44 179 VAL A CA 1
ATOM 1397 C C . VAL A 1 179 ? -19.400 -11.917 -4.440 1.00 74.44 179 VAL A C 1
ATOM 1399 O O . VAL A 1 179 ? -20.336 -11.336 -4.990 1.00 74.44 179 VAL A O 1
ATOM 1402 N N . ARG A 1 180 ? -19.331 -13.253 -4.417 1.00 62.75 180 ARG A N 1
ATOM 1403 C CA . ARG A 1 180 ? -20.440 -14.101 -4.869 1.00 62.75 180 ARG A CA 1
ATOM 1404 C C . ARG A 1 180 ? -21.583 -13.974 -3.868 1.00 62.75 180 ARG A C 1
ATOM 1406 O O . ARG A 1 180 ? -21.634 -14.696 -2.875 1.00 62.75 180 ARG A O 1
ATOM 1413 N N . THR A 1 181 ? -22.531 -13.088 -4.141 1.00 54.59 181 THR A N 1
ATOM 1414 C CA . THR A 1 181 ? -23.779 -13.034 -3.384 1.00 54.59 181 THR A CA 1
ATOM 1415 C C . THR A 1 181 ? -24.560 -14.318 -3.670 1.00 54.59 181 THR A C 1
ATOM 1417 O O . THR A 1 181 ? -25.073 -14.517 -4.773 1.00 54.59 181 THR A O 1
ATOM 1420 N N . LYS A 1 182 ? -24.649 -15.232 -2.694 1.00 44.56 182 LYS A N 1
ATOM 1421 C CA . LYS A 1 182 ? -25.605 -16.346 -2.755 1.00 44.56 182 LYS A CA 1
ATOM 1422 C C . LYS A 1 182 ? -27.007 -15.750 -2.642 1.00 44.56 182 LYS A C 1
ATOM 1424 O O . LYS A 1 182 ? -27.547 -15.630 -1.547 1.00 44.56 182 LYS A O 1
ATOM 1429 N N . ILE A 1 183 ? -27.608 -15.372 -3.768 1.00 45.78 183 ILE A N 1
ATOM 1430 C CA . ILE A 1 183 ? -29.039 -15.072 -3.806 1.00 45.78 183 ILE A CA 1
ATOM 1431 C C . ILE A 1 183 ? -29.746 -16.388 -3.466 1.00 45.78 183 ILE A C 1
ATOM 1433 O O . ILE A 1 183 ? -29.827 -17.291 -4.303 1.00 45.78 183 ILE A O 1
ATOM 1437 N N . LYS A 1 184 ? -30.227 -16.535 -2.223 1.00 42.69 184 LYS A N 1
ATOM 1438 C CA . LYS A 1 184 ? -31.164 -17.608 -1.876 1.00 42.69 184 LYS A CA 1
ATOM 1439 C C . LYS A 1 184 ? -32.374 -17.416 -2.789 1.00 42.69 184 LYS A C 1
ATOM 1441 O O . LYS A 1 184 ? -33.155 -16.490 -2.594 1.00 42.69 184 LYS A O 1
ATOM 1446 N N . LYS A 1 185 ? -32.514 -18.260 -3.819 1.00 38.12 185 LYS A N 1
ATOM 1447 C CA . LYS A 1 185 ? -33.741 -18.338 -4.620 1.00 38.12 185 LYS A CA 1
ATOM 1448 C C . LYS A 1 185 ? -34.889 -18.579 -3.641 1.00 38.12 185 LYS A C 1
ATOM 1450 O O . LYS A 1 185 ? -35.002 -19.675 -3.096 1.00 38.12 185 LYS A O 1
ATOM 1455 N N . ILE A 1 186 ? -35.725 -17.568 -3.412 1.00 42.81 186 ILE A N 1
ATOM 1456 C CA . ILE A 1 186 ? -37.001 -17.749 -2.723 1.00 42.81 186 ILE A CA 1
ATOM 1457 C C . ILE A 1 186 ? -37.775 -18.773 -3.562 1.00 42.81 186 ILE A C 1
ATOM 1459 O O . ILE A 1 186 ? -38.177 -18.487 -4.693 1.00 42.81 186 ILE A O 1
ATOM 1463 N N . LYS A 1 187 ? -37.920 -20.005 -3.059 1.00 40.72 187 LYS A N 1
ATOM 1464 C CA . LYS A 1 187 ? -38.773 -21.014 -3.694 1.00 40.72 187 LYS A CA 1
ATOM 1465 C C . LYS A 1 187 ? -40.198 -20.455 -3.668 1.00 40.72 187 LYS A C 1
ATOM 1467 O O . LYS A 1 187 ? -40.776 -20.305 -2.599 1.00 40.72 187 LYS A O 1
ATOM 1472 N N . LYS A 1 188 ? -40.770 -20.179 -4.845 1.00 46.75 188 LYS A N 1
ATOM 1473 C CA . LYS A 1 188 ? -42.136 -19.653 -5.068 1.00 46.75 188 LYS A CA 1
ATOM 1474 C C . LYS A 1 188 ? -43.282 -20.487 -4.455 1.00 46.75 188 LYS A C 1
ATOM 1476 O O . LYS A 1 188 ? -44.439 -20.174 -4.707 1.00 46.75 188 LYS A O 1
ATOM 1481 N N . LYS A 1 189 ? -43.008 -21.556 -3.701 1.00 43.25 189 LYS A N 1
ATOM 1482 C CA . LYS A 1 189 ? -44.023 -22.551 -3.334 1.00 43.25 189 LYS A CA 1
ATOM 1483 C C . LYS A 1 189 ? -44.874 -22.209 -2.106 1.00 43.25 189 LYS A C 1
ATOM 1485 O O . LYS A 1 189 ? -45.969 -22.738 -2.031 1.00 43.25 189 LYS A O 1
ATOM 1490 N N . ASN A 1 190 ? -44.467 -21.281 -1.231 1.00 41.69 190 ASN A N 1
ATOM 1491 C CA . ASN A 1 190 ? -45.203 -21.011 0.019 1.00 41.69 190 ASN A CA 1
ATOM 1492 C C . ASN A 1 190 ? -45.550 -19.523 0.233 1.00 41.69 190 ASN A C 1
ATOM 1494 O O . ASN A 1 190 ? -45.391 -19.000 1.333 1.00 41.69 190 ASN A O 1
ATOM 1498 N N . MET A 1 191 ? -46.015 -18.812 -0.800 1.00 42.06 191 MET A N 1
ATOM 1499 C CA . MET A 1 191 ? -46.596 -17.473 -0.607 1.00 42.06 191 MET A CA 1
ATOM 1500 C C . MET A 1 191 ? -48.117 -17.585 -0.463 1.00 42.06 191 MET A C 1
ATOM 1502 O O . MET A 1 191 ? -48.791 -18.025 -1.396 1.00 42.06 191 MET A O 1
ATOM 1506 N N . LYS A 1 192 ? -48.649 -17.185 0.702 1.00 45.06 192 LYS A N 1
ATOM 1507 C CA . LYS A 1 192 ? -50.097 -17.096 0.948 1.00 45.06 192 LYS A CA 1
ATOM 1508 C C . LYS A 1 192 ? -50.762 -16.178 -0.103 1.00 45.06 192 LYS A C 1
ATOM 1510 O O . LYS A 1 192 ? -50.140 -15.193 -0.514 1.00 45.06 192 LYS A O 1
ATOM 1515 N N . PRO A 1 193 ? -52.009 -16.460 -0.539 1.00 47.59 193 PRO A N 1
ATOM 1516 C CA . PRO A 1 193 ? -52.653 -15.767 -1.663 1.00 47.59 193 PRO A CA 1
ATOM 1517 C C . PRO A 1 193 ? -52.779 -14.241 -1.515 1.00 47.59 193 PRO A C 1
ATOM 1519 O O . PRO A 1 193 ? -52.864 -13.553 -2.529 1.00 47.59 193 PRO A O 1
ATOM 1522 N N . SER A 1 194 ? -52.723 -13.696 -0.294 1.00 41.12 194 SER A N 1
ATOM 1523 C CA . SER A 1 194 ? -52.905 -12.261 -0.029 1.00 41.12 194 SER A CA 1
ATOM 1524 C C . SER A 1 194 ? -51.750 -11.358 -0.493 1.00 41.12 194 SER A C 1
ATOM 1526 O O . SER A 1 194 ? -51.948 -10.160 -0.655 1.00 41.12 194 SER A O 1
ATOM 1528 N N . ILE A 1 195 ? -50.560 -11.899 -0.789 1.00 48.03 195 ILE A N 1
ATOM 1529 C CA . ILE A 1 195 ? -49.390 -11.095 -1.217 1.00 48.03 195 ILE A CA 1
ATOM 1530 C C . ILE A 1 195 ? -49.347 -10.906 -2.753 1.00 48.03 195 ILE A C 1
ATOM 1532 O O . ILE A 1 195 ? -48.580 -10.095 -3.282 1.00 48.03 195 ILE A O 1
ATOM 1536 N N . LYS A 1 196 ? -50.201 -11.613 -3.512 1.00 42.56 196 LYS A N 1
ATOM 1537 C CA . LYS A 1 196 ? -50.170 -11.591 -4.987 1.00 42.56 196 LYS A CA 1
ATOM 1538 C C . LYS A 1 196 ? -50.580 -10.250 -5.607 1.00 42.56 196 LYS A C 1
ATOM 1540 O O . LYS A 1 196 ? -50.082 -9.940 -6.686 1.00 42.56 196 LYS A O 1
ATOM 1545 N N . GLN A 1 197 ? -51.428 -9.449 -4.958 1.00 43.75 197 GLN A N 1
ATOM 1546 C CA . GLN A 1 197 ? -51.935 -8.205 -5.560 1.00 43.75 197 GLN A CA 1
ATOM 1547 C C . GLN A 1 197 ? -51.016 -6.990 -5.350 1.00 43.75 197 GLN A C 1
ATOM 1549 O O . GLN A 1 197 ? -50.885 -6.182 -6.264 1.00 43.75 197 GLN A O 1
ATOM 1554 N N . GLN A 1 198 ? -50.279 -6.894 -4.237 1.00 41.81 198 GLN A N 1
ATOM 1555 C CA . GLN A 1 198 ? -49.374 -5.753 -4.007 1.00 41.81 198 GLN A CA 1
ATOM 1556 C C . GLN A 1 198 ? -48.010 -5.899 -4.710 1.00 41.81 198 GLN A C 1
ATOM 1558 O O . GLN A 1 198 ? -47.442 -4.917 -5.187 1.00 41.81 198 GLN A O 1
ATOM 1563 N N . HIS A 1 199 ? -47.490 -7.121 -4.873 1.00 44.00 199 HIS A N 1
ATOM 1564 C CA . HIS A 1 199 ? -46.158 -7.323 -5.465 1.00 44.00 199 HIS A CA 1
ATOM 1565 C C . HIS A 1 199 ? -46.134 -7.309 -7.005 1.00 44.00 199 HIS A C 1
ATOM 1567 O O . HIS A 1 199 ? -45.075 -7.078 -7.596 1.00 44.00 199 HIS A O 1
ATOM 1573 N N . PHE A 1 200 ? -47.268 -7.523 -7.683 1.00 43.38 200 PHE A N 1
ATOM 1574 C CA . PHE A 1 200 ? -47.298 -7.552 -9.152 1.00 43.38 200 PHE A CA 1
ATOM 1575 C C . PHE A 1 200 ? -47.178 -6.153 -9.780 1.00 43.38 200 PHE A C 1
ATOM 1577 O O . PHE A 1 200 ? -46.563 -6.012 -10.840 1.00 43.38 200 PHE A O 1
ATOM 1584 N N . GLY A 1 201 ? -47.686 -5.114 -9.104 1.00 41.62 201 GLY A N 1
ATOM 1585 C CA . GLY A 1 201 ? -47.553 -3.716 -9.536 1.00 41.62 201 GLY A CA 1
ATOM 1586 C C . GLY A 1 201 ? -46.107 -3.211 -9.473 1.00 41.62 201 GLY A C 1
ATOM 1587 O O . GLY A 1 201 ? -45.604 -2.631 -10.435 1.00 41.62 201 GLY A O 1
ATOM 1588 N N . LEU A 1 202 ? -45.393 -3.532 -8.390 1.00 44.34 202 LEU A N 1
ATOM 1589 C CA . LEU A 1 202 ? -43.977 -3.188 -8.212 1.00 44.34 202 LEU A CA 1
ATOM 1590 C C . LEU A 1 202 ? -43.062 -3.910 -9.210 1.00 44.34 202 LEU A C 1
ATOM 1592 O O . LEU A 1 202 ? -42.175 -3.282 -9.787 1.00 44.34 202 LEU A O 1
ATOM 1596 N N . TYR A 1 203 ? -43.302 -5.198 -9.483 1.00 47.75 203 TYR A N 1
ATOM 1597 C CA . TYR A 1 203 ? -42.529 -5.937 -10.488 1.00 47.75 203 TYR A CA 1
ATOM 1598 C C . TYR A 1 203 ? -42.771 -5.428 -11.913 1.00 47.75 203 TYR A C 1
ATOM 1600 O O . TYR A 1 203 ? -41.813 -5.340 -12.681 1.00 47.75 203 TYR A O 1
ATOM 1608 N N . LYS A 1 204 ? -44.008 -5.057 -12.278 1.00 45.44 204 LYS A N 1
ATOM 1609 C CA . LYS A 1 204 ? -44.282 -4.425 -13.580 1.00 45.44 204 LYS A CA 1
ATOM 1610 C C . LYS A 1 204 ? -43.573 -3.074 -13.698 1.00 45.44 204 LYS A C 1
ATOM 1612 O O . LYS A 1 204 ? -42.893 -2.867 -14.697 1.00 45.44 204 LYS A O 1
ATOM 1617 N N . ASN A 1 205 ? -43.617 -2.227 -12.668 1.00 42.88 205 ASN A N 1
ATOM 1618 C CA . ASN A 1 205 ? -42.942 -0.922 -12.675 1.00 42.88 205 ASN A CA 1
ATOM 1619 C C . ASN A 1 205 ? -41.409 -1.022 -12.723 1.00 42.88 205 ASN A C 1
ATOM 1621 O O . ASN A 1 205 ? -40.777 -0.282 -13.478 1.00 42.88 205 ASN A O 1
ATOM 1625 N N . LEU A 1 206 ? -40.791 -1.959 -11.990 1.00 45.03 206 LEU A N 1
ATOM 1626 C CA . LEU A 1 206 ? -39.339 -2.179 -12.066 1.00 45.03 206 LEU A CA 1
ATOM 1627 C C . LEU A 1 206 ? -38.912 -2.727 -13.431 1.00 45.03 206 LEU A C 1
ATOM 1629 O O . LEU A 1 206 ? -37.898 -2.296 -13.980 1.00 45.03 206 LEU A O 1
ATOM 1633 N N . LYS A 1 207 ? -39.685 -3.663 -13.997 1.00 45.12 207 LYS A N 1
ATOM 1634 C CA . LYS A 1 207 ? -39.385 -4.248 -15.308 1.00 45.12 207 LYS A CA 1
ATOM 1635 C C . LYS A 1 207 ? -39.582 -3.219 -16.426 1.00 45.12 207 LYS A C 1
ATOM 1637 O O . LYS A 1 207 ? -38.755 -3.169 -17.328 1.00 45.12 207 LYS A O 1
ATOM 1642 N N . PHE A 1 208 ? -40.591 -2.350 -16.320 1.00 48.12 208 PHE A N 1
ATOM 1643 C CA . PHE A 1 208 ? -40.809 -1.223 -17.234 1.00 48.12 208 PHE A CA 1
ATOM 1644 C C . PHE A 1 208 ? -39.682 -0.178 -17.130 1.00 48.12 208 PHE A C 1
ATOM 1646 O O . PHE A 1 208 ? -39.140 0.235 -18.154 1.00 48.12 208 PHE A O 1
ATOM 1653 N N . ARG A 1 209 ? -39.218 0.167 -15.913 1.00 46.06 209 ARG A N 1
ATOM 1654 C CA . ARG A 1 209 ? -38.042 1.043 -15.709 1.00 46.06 209 ARG A CA 1
ATOM 1655 C C . ARG A 1 209 ? -36.752 0.437 -16.265 1.00 46.06 209 ARG A C 1
ATOM 1657 O O . ARG A 1 209 ? -36.018 1.136 -16.954 1.00 46.06 209 ARG A O 1
ATOM 1664 N N . MET A 1 210 ? -36.485 -0.853 -16.044 1.00 43.16 210 MET A N 1
ATOM 1665 C CA . MET A 1 210 ? -35.317 -1.526 -16.636 1.00 43.16 210 MET A CA 1
ATOM 1666 C C . MET A 1 210 ? -35.386 -1.607 -18.168 1.00 43.16 210 MET A C 1
ATOM 1668 O O . MET A 1 210 ? -34.346 -1.528 -18.822 1.00 43.16 210 MET A O 1
ATOM 1672 N N . MET A 1 211 ? -36.581 -1.763 -18.746 1.00 43.41 211 MET A N 1
ATOM 1673 C CA . MET A 1 211 ? -36.765 -1.816 -20.200 1.00 43.41 211 MET A CA 1
ATOM 1674 C C . MET A 1 211 ? -36.567 -0.436 -20.844 1.00 43.41 211 MET A C 1
ATOM 1676 O O . MET A 1 211 ? -35.899 -0.340 -21.869 1.00 43.41 211 MET A O 1
ATOM 1680 N N . ASN A 1 212 ? -37.012 0.639 -20.182 1.00 45.56 212 ASN A N 1
ATOM 1681 C CA . ASN A 1 212 ? -36.735 2.012 -20.616 1.00 45.56 212 ASN A CA 1
ATOM 1682 C C . ASN A 1 212 ? -35.249 2.387 -20.508 1.00 45.56 212 ASN A C 1
ATOM 1684 O O . ASN A 1 212 ? -34.730 3.028 -21.415 1.00 45.56 212 ASN A O 1
ATOM 1688 N N . ILE A 1 213 ? -34.529 1.934 -19.474 1.00 47.22 213 ILE A N 1
ATOM 1689 C CA . ILE A 1 213 ? -33.081 2.194 -19.340 1.00 47.22 213 ILE A CA 1
ATOM 1690 C C . ILE A 1 213 ? -32.280 1.508 -20.462 1.00 47.22 213 ILE A C 1
ATOM 1692 O O . ILE A 1 213 ? -31.378 2.120 -21.029 1.00 47.22 213 ILE A O 1
ATOM 1696 N N . LYS A 1 214 ? -32.635 0.270 -20.837 1.00 47.34 214 LYS A N 1
ATOM 1697 C CA . LYS A 1 214 ? -31.997 -0.433 -21.968 1.00 47.34 214 LYS A CA 1
ATOM 1698 C C . LYS A 1 214 ? -32.320 0.195 -23.327 1.00 47.34 214 LYS A C 1
ATOM 1700 O O . LYS A 1 214 ? -31.475 0.189 -24.218 1.00 47.34 214 LYS A O 1
ATOM 1705 N N . ASN A 1 215 ? -33.521 0.748 -23.491 1.00 45.03 215 ASN A N 1
ATOM 1706 C CA . ASN A 1 215 ? -33.879 1.472 -24.709 1.00 45.03 215 ASN A CA 1
ATOM 1707 C C . ASN A 1 215 ? -33.150 2.822 -24.801 1.00 45.03 215 ASN A C 1
ATOM 1709 O O . ASN A 1 215 ? -32.705 3.184 -25.885 1.00 45.03 215 ASN A O 1
ATOM 1713 N N . PHE A 1 216 ? -32.927 3.515 -23.679 1.00 47.69 216 PHE A N 1
ATOM 1714 C CA . PHE A 1 216 ? -32.143 4.755 -23.647 1.00 47.69 216 PHE A CA 1
ATOM 1715 C C . PHE A 1 216 ? -30.671 4.540 -24.017 1.00 47.69 216 PHE A C 1
ATOM 1717 O O . PHE A 1 216 ? -30.127 5.317 -24.800 1.00 47.69 216 PHE A O 1
ATOM 1724 N N . THR A 1 217 ? -30.029 3.469 -23.537 1.00 47.19 217 THR A N 1
ATOM 1725 C CA . THR A 1 217 ? -28.641 3.167 -23.923 1.00 47.19 217 THR A CA 1
ATOM 1726 C C . THR A 1 217 ? -28.523 2.777 -25.397 1.00 47.19 217 THR A C 1
ATOM 1728 O O . THR A 1 217 ? -27.583 3.210 -26.060 1.00 47.19 217 THR A O 1
ATOM 1731 N N . ASN A 1 218 ? -29.501 2.051 -25.949 1.00 40.47 218 ASN A N 1
ATOM 1732 C CA . ASN A 1 218 ? -29.531 1.720 -27.377 1.00 40.47 218 ASN A CA 1
ATOM 1733 C C . ASN A 1 218 ? -29.802 2.942 -28.272 1.00 40.47 218 ASN A C 1
ATOM 1735 O O . ASN A 1 218 ? -29.164 3.074 -29.314 1.00 40.47 218 ASN A O 1
ATOM 1739 N N . ILE A 1 219 ? -30.680 3.865 -27.861 1.00 45.94 219 ILE A N 1
ATOM 1740 C CA . ILE A 1 219 ? -30.938 5.120 -28.589 1.00 45.94 219 ILE A CA 1
ATOM 1741 C C . ILE A 1 219 ? -29.704 6.032 -28.551 1.00 45.94 219 ILE A C 1
ATOM 1743 O O . ILE A 1 219 ? -29.334 6.597 -29.578 1.00 45.94 219 ILE A O 1
ATOM 1747 N N . PHE A 1 220 ? -29.001 6.116 -27.418 1.00 39.56 220 PHE A N 1
ATOM 1748 C CA . PHE A 1 220 ? -27.776 6.912 -27.298 1.00 39.56 220 PHE A CA 1
ATOM 1749 C C . PHE A 1 220 ? -26.629 6.348 -28.159 1.00 39.56 220 PHE A C 1
ATOM 1751 O O . PHE A 1 220 ? -25.959 7.095 -28.873 1.00 39.56 220 PHE A O 1
ATOM 1758 N N . LEU A 1 221 ? -26.467 5.018 -28.199 1.00 40.78 221 LEU A N 1
ATOM 1759 C CA . LEU A 1 221 ? -25.539 4.341 -29.116 1.00 40.78 221 LEU A CA 1
ATOM 1760 C C . LEU A 1 221 ? -25.924 4.519 -30.594 1.00 40.78 221 LEU A C 1
ATOM 1762 O O . LEU A 1 221 ? -25.037 4.620 -31.445 1.00 40.78 221 LEU A O 1
ATOM 1766 N N . MET A 1 222 ? -27.220 4.588 -30.913 1.00 38.78 222 MET A N 1
ATOM 1767 C CA . MET A 1 222 ? -27.710 4.807 -32.278 1.00 38.78 222 MET A CA 1
ATOM 1768 C C . MET A 1 222 ? -27.508 6.257 -32.743 1.00 38.78 222 MET A C 1
ATOM 1770 O O . MET A 1 222 ? -27.093 6.472 -33.880 1.00 38.78 222 MET A O 1
ATOM 1774 N N . ILE A 1 223 ? -27.707 7.247 -31.864 1.00 42.19 223 ILE A N 1
ATOM 1775 C CA . ILE A 1 223 ? -27.438 8.667 -32.149 1.00 42.19 223 ILE A CA 1
ATOM 1776 C C . ILE A 1 223 ? -25.937 8.897 -32.364 1.00 42.19 223 ILE A C 1
ATOM 1778 O O . ILE A 1 223 ? -25.561 9.564 -33.326 1.00 42.19 223 ILE A O 1
ATOM 1782 N N . ILE A 1 224 ? -25.068 8.290 -31.546 1.00 45.78 224 ILE A N 1
ATOM 1783 C CA . ILE A 1 224 ? -23.609 8.384 -31.724 1.00 45.78 224 ILE A CA 1
ATOM 1784 C C . ILE A 1 224 ? -23.165 7.702 -33.030 1.00 45.78 224 ILE A C 1
ATOM 1786 O O . ILE A 1 224 ? -22.398 8.290 -33.794 1.00 45.78 224 ILE A O 1
ATOM 1790 N N . LYS A 1 225 ? -23.698 6.513 -33.357 1.00 44.44 225 LYS A N 1
ATOM 1791 C CA . LYS A 1 225 ? -23.400 5.831 -34.631 1.00 44.44 225 LYS A CA 1
ATOM 1792 C C . LYS A 1 225 ? -23.903 6.594 -35.863 1.00 44.44 225 LYS A C 1
ATOM 1794 O O . LYS A 1 225 ? -23.203 6.606 -36.872 1.00 44.44 225 LYS A O 1
ATOM 1799 N N . ASN A 1 226 ? -25.060 7.258 -35.793 1.00 40.06 226 ASN A N 1
ATOM 1800 C CA . ASN A 1 226 ? -25.575 8.073 -36.900 1.00 40.06 226 ASN A CA 1
ATOM 1801 C C . ASN A 1 226 ? -24.821 9.404 -37.060 1.00 40.06 226 ASN A C 1
ATOM 1803 O O . ASN A 1 226 ? -24.608 9.839 -38.189 1.00 40.06 226 ASN A O 1
ATOM 1807 N N . ARG A 1 227 ? -24.322 10.012 -35.973 1.00 42.50 227 ARG A N 1
ATOM 1808 C CA . ARG A 1 227 ? -23.484 11.227 -36.045 1.00 42.50 227 ARG A CA 1
ATOM 1809 C C . ARG A 1 227 ? -22.096 10.964 -36.645 1.00 42.50 227 ARG A C 1
ATOM 1811 O O . ARG A 1 227 ? -21.532 11.860 -37.265 1.00 42.50 227 ARG A O 1
ATOM 1818 N N . LEU A 1 228 ? -21.574 9.743 -36.499 1.00 46.06 228 LEU A N 1
ATOM 1819 C CA . LEU A 1 228 ? -20.297 9.304 -37.083 1.00 46.06 228 LEU A CA 1
ATOM 1820 C C . LEU A 1 228 ? -20.417 8.850 -38.550 1.00 46.06 228 LEU A C 1
ATOM 1822 O O . LEU A 1 228 ? -19.444 8.943 -39.290 1.00 46.06 22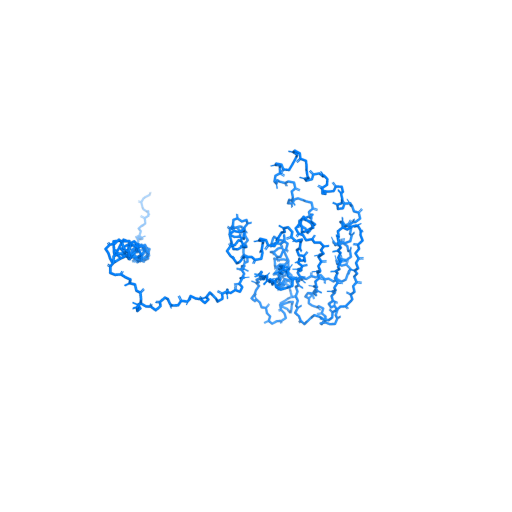8 LEU A O 1
ATOM 1826 N N . ARG A 1 229 ? -21.601 8.409 -39.002 1.00 44.59 229 ARG A N 1
ATOM 1827 C CA . ARG A 1 229 ? -21.846 7.995 -40.401 1.00 44.59 229 ARG A CA 1
ATOM 1828 C C . ARG A 1 229 ? -22.202 9.138 -41.361 1.00 44.59 229 ARG A C 1
ATOM 1830 O O . ARG A 1 229 ? -22.130 8.937 -42.564 1.00 44.59 229 ARG A O 1
ATOM 1837 N N . GLY A 1 230 ? -22.539 10.329 -40.857 1.00 40.28 230 GLY A N 1
ATOM 1838 C CA . GLY A 1 230 ? -22.910 11.500 -41.670 1.00 40.28 230 GLY A CA 1
ATOM 1839 C C . GLY A 1 230 ? -21.783 12.500 -41.975 1.00 40.28 230 GLY A C 1
ATOM 1840 O O . GLY A 1 230 ? -22.074 13.605 -42.420 1.00 40.28 230 GLY A O 1
ATOM 1841 N N . ARG A 1 231 ? -20.510 12.176 -41.699 1.00 41.78 231 ARG A N 1
ATOM 1842 C CA . ARG A 1 231 ? -19.362 13.097 -41.881 1.00 41.78 231 ARG A CA 1
ATOM 1843 C C . ARG A 1 231 ? -18.224 12.525 -42.729 1.00 41.78 231 ARG A C 1
ATOM 1845 O O . ARG A 1 231 ? -17.056 12.801 -42.483 1.00 41.78 231 ARG A O 1
ATOM 1852 N N . ILE A 1 232 ? -18.567 11.760 -43.759 1.00 38.97 232 ILE A N 1
ATOM 1853 C CA . ILE A 1 232 ? -17.632 11.415 -44.832 1.00 38.97 232 ILE A CA 1
ATOM 1854 C C . ILE A 1 232 ? -18.367 11.653 -46.154 1.00 38.97 232 ILE A C 1
ATOM 1856 O O . ILE A 1 232 ? -19.183 10.826 -46.540 1.00 38.97 232 ILE A O 1
ATOM 1860 N N . ILE A 1 233 ? -18.149 12.829 -46.763 1.00 31.42 233 ILE A N 1
ATOM 1861 C CA . ILE A 1 233 ? -17.912 13.099 -48.203 1.00 31.42 233 ILE A CA 1
ATOM 1862 C C . ILE A 1 233 ? -17.955 14.629 -48.453 1.00 31.42 233 ILE A C 1
ATOM 1864 O O . ILE A 1 233 ? -18.990 15.274 -48.336 1.00 31.42 233 ILE A O 1
ATOM 1868 N N . MET A 1 234 ? -16.762 15.153 -48.761 1.00 29.48 234 MET A N 1
ATOM 1869 C CA . MET A 1 234 ? -16.357 16.337 -49.544 1.00 29.48 234 MET A CA 1
ATOM 1870 C C . MET A 1 234 ? -17.147 17.658 -49.530 1.00 29.48 234 MET A C 1
ATOM 1872 O O . MET A 1 234 ? -18.212 17.762 -50.126 1.00 29.48 234 MET A O 1
ATOM 1876 N N . LEU A 1 235 ? -16.447 18.734 -49.142 1.00 25.84 235 LEU A N 1
ATOM 1877 C CA . LEU A 1 235 ? -16.480 20.000 -49.885 1.00 25.84 235 LEU A CA 1
ATOM 1878 C C . LEU A 1 235 ? -15.052 20.523 -50.095 1.00 25.84 235 LEU A C 1
ATOM 1880 O O . LEU A 1 235 ? -14.337 20.841 -49.148 1.00 25.84 235 LEU A O 1
ATOM 1884 N N . LYS A 1 236 ? -14.658 20.585 -51.368 1.00 35.91 236 LYS A N 1
ATOM 1885 C CA . LYS A 1 236 ? -13.464 21.238 -51.908 1.00 35.91 236 LYS A CA 1
ATOM 1886 C C . LYS A 1 236 ? -13.992 22.385 -52.771 1.00 35.91 236 LYS A C 1
ATOM 1888 O O . LYS A 1 236 ? -14.617 22.077 -53.778 1.00 35.91 236 LYS A O 1
ATOM 1893 N N . VAL A 1 237 ? -13.791 23.657 -52.408 1.00 29.48 237 VAL A N 1
ATOM 1894 C CA . VAL A 1 237 ? -13.985 24.796 -53.335 1.00 29.48 237 VAL A CA 1
ATOM 1895 C C . VAL A 1 237 ? -12.996 25.923 -53.018 1.00 29.48 237 VAL A C 1
ATOM 1897 O O . VAL A 1 237 ? -12.829 26.328 -51.871 1.00 29.48 237 VAL A O 1
ATOM 1900 N N . ASN A 1 238 ? -12.340 26.367 -54.090 1.00 28.83 238 ASN A N 1
ATOM 1901 C CA . ASN A 1 238 ? -11.299 27.382 -54.211 1.00 28.83 238 ASN A CA 1
ATOM 1902 C C . ASN A 1 238 ? -11.767 28.808 -53.879 1.00 28.83 238 ASN A C 1
ATOM 1904 O O . ASN A 1 238 ? -12.926 29.157 -54.093 1.00 28.83 238 ASN A O 1
ATOM 1908 N N . ARG A 1 239 ? -10.810 29.657 -53.481 1.00 29.53 239 ARG A N 1
ATOM 1909 C CA . ARG A 1 239 ? -10.898 31.121 -53.579 1.00 29.53 239 ARG A CA 1
ATOM 1910 C C . ARG A 1 239 ? -10.418 31.583 -54.963 1.00 29.53 239 ARG A C 1
ATOM 1912 O O . ARG A 1 239 ? -9.315 31.240 -55.372 1.00 29.53 239 ARG A O 1
ATOM 1919 N N . ILE A 1 240 ? -11.255 32.372 -55.623 1.00 35.50 240 ILE A N 1
ATOM 1920 C CA . ILE A 1 240 ? -10.953 33.415 -56.621 1.00 35.50 240 ILE A CA 1
ATOM 1921 C C . ILE A 1 240 ? -11.775 34.597 -56.057 1.00 35.50 240 ILE A C 1
ATOM 1923 O O . ILE A 1 240 ? -12.922 34.366 -55.670 1.00 35.50 240 ILE A O 1
ATOM 1927 N N . ILE A 1 241 ? -11.288 35.809 -55.799 1.00 40.88 241 ILE A N 1
ATOM 1928 C CA . ILE A 1 241 ? -10.356 36.725 -56.474 1.00 40.88 241 ILE A CA 1
ATOM 1929 C C . ILE A 1 241 ? -9.455 37.363 -55.409 1.00 40.88 241 ILE A C 1
ATOM 1931 O O . ILE A 1 241 ? -9.954 37.555 -54.273 1.00 40.88 241 ILE A O 1
#

Radius of gyration: 25.63 Å; chains: 1; bounding box: 69×59×75 Å

Organism: NCBI:txid1268635

InterPro domains:
  IPR001404 Heat shock protein Hsp90 family [PTHR11528] (1-190)
  IPR020575 Heat shock protein Hsp90, N-terminal [PR00775] (41-58)
  IPR020575 Heat shock protein Hsp90, N-terminal [PR00775] (59-76)
  IPR020575 Heat shock protein Hsp90, N-terminal [PR00775] (86-108)
  IPR020575 Heat shock protein Hsp90, N-terminal [PR00775] (138-155)
  IPR020575 Heat shock protein Hsp90, N-terminal [PR00775] (156-174)
  IPR020575 Heat shock protein Hsp90, N-terminal [cd16927] (2-170)
  IPR036890 Histidine kinase/HSP90-like ATPase superfamily [G3DSA:3.30.565.10] (1-195)
  IPR036890 Histidine kinase/HSP90-like ATPase superfamily [SSF55874] (1-177)

Sequence (241 aa):
MISNASDALDKLRFLALADSGLYEGDSDLKITVEFNQKLKTITITDNGIGLSREEAIENLGTIAKSGTKEFLSHISGEKAKDSHLIGQFGVGFYSAFIVADKVTVKSRRAGLTSEEGIVWESHGEGEFTIGQEAKKTRGTQIILHLKKEEEDFLSDWRLRSIISKYSDHICWPIVMKKVRTKIKKIKKKNMKPSIKQQHFGLYKNLKFRMMNIKNFTNIFLMIIKNRLRGRIIMLKVNRII

pLDDT: mean 75.37, std 23.94, range [25.84, 98.56]

Secondary structure (DSSP, 8-state):
-HHHHHHHHHHHHHHTTT-GGGGTT-----EEEEEETTTTEEEEEE-SS---HHHHIIIIIHHHHTTHHHHHHHHSSGGGG-GGGGTSSSGGGTTHHHHEEEEEEEEE-TTS-GGG-EEEEE-SSS-EEEEE---SS-EEEEEEEE-GGGGGGS-HHHHHHHHHHH-TT--S-EEE-----------GGG--GGGHHHHHHHHHHHHHHHHHHHHHHHHHHHHHHHHHHTS-S--------

Foldseek 3Di:
DVVVLLVQAVVQVVVCVVPVCLCVPPPQWAWEWEADLVQQKIKIWTLGQWDFLVRCCVLVQVVLQVCLPVVVVCCPDPNVPPPVVCPPPSCVVSVLLVFAQKKWKWADGRPDAQQRIKIKMDRSPSDIDIDTDRHHGHTMMMMGNGDPVRSVCNDPVNVVVVCVVPVPPRPHYYDYDDDPPPPPPPPPPDDDPPVVPPVVVVVVVVVVVVVVVVVVVVVVVVVVVVVVVPPDDDDDDDDDD